Protein AF-0000000084545895 (afdb_homodimer)

Foldseek 3Di:
DQWFWDDDQQWIFIAGPVRDTFWIKHFDPDDDPPPVCVSVVSVVLLVVQPWGFKTKIKGWQDFQPQPDPPDDDDPVVNVVSVVVSVVSVVLVVVLCVVVVFPDKDKDADPVDNRTIMMMTMQGFPDTFGSDGVGVCVRCVVSVVSCVVSVND/DQWFWDDDQQWIFIAGPVRDTFWIKHFDPDDDPPPVCVSVVSVVLLVVQPWGFKTKIKGWQDFQPQPDPPDDDDPVVNVVSVVVSVVSVVLVVVLCVVVVFPDKDKDADPVDNRTIMMMTMQGFPDGFGSDGVGVCVRCVVSVVSCVVSVND

Sequence (304 aa):
MLWNLELDEEYFRIYDSKKLIAGYFDPDYGDIFPKENSEQIISTMLKNHDKICRGMMMVPFVKFGLFDRDLDTSLSNVQENVDRVNQHLQKWNATLSELNCKFHSVRISHTDQDMLTITFPILFSQPTPLKKEELIKELFPTLDLLQKKGLLMLWNLELDEEYFRIYDSKKLIAGYFDPDYGDIFPKENSEQIISTMLKNHDKICRGMMMVPFVKFGLFDRDLDTSLSNVQENVDRVNQHLQKWNATLSELNCKFHSVRISHTDQDMLTITFPILFSQPTPLKKEELIKELFPTLDLLQKKGLL

Solvent-accessible surface area (backbone atoms only — not comparable to full-atom values): 16625 Å² total; per-residue (Å²): 113,72,62,45,64,42,80,54,93,82,30,30,38,30,23,37,70,84,67,42,80,58,34,35,38,36,65,45,84,66,90,60,81,61,64,91,47,35,69,60,52,50,52,48,37,51,74,68,32,41,66,32,49,37,28,36,38,36,30,64,59,49,66,56,80,66,56,44,90,80,43,73,44,38,71,68,56,51,50,51,36,51,50,52,44,51,53,51,49,52,52,48,53,52,48,35,56,72,67,66,55,86,57,61,38,28,30,55,33,90,86,36,80,37,25,32,24,33,36,32,72,44,76,42,96,51,76,35,40,54,38,57,79,55,44,48,63,64,45,39,66,58,51,51,50,36,40,75,71,65,59,97,112,72,62,45,65,44,81,55,93,82,30,29,39,31,23,36,69,84,67,43,79,58,35,36,37,40,63,45,83,67,91,61,80,59,64,91,47,36,67,60,51,50,52,48,37,49,74,68,33,42,67,32,48,37,29,36,37,35,30,64,59,50,65,54,82,66,57,46,89,82,42,72,44,37,71,68,56,52,49,50,37,51,50,52,44,52,54,51,48,50,51,47,55,54,49,35,57,74,66,66,54,88,58,63,38,29,30,54,33,90,86,37,80,37,25,33,26,34,35,33,70,45,78,43,95,50,76,36,40,53,37,58,79,54,44,47,64,63,47,39,65,58,53,50,51,36,42,76,71,64,59,97

Secondary structure (DSSP, 8-state):
---EEEEETTEEEEE-TTS-EEEEEEE-----SSGGGHHHHHHHHHHHT-EEEEEEEEEEEEE-S---TT--B-HHHHHHHHHHHHHHHHHHHHHHHHTT----EEEE-SS-TTEEEEEEEEEEEEEEES-HHHHHHHHHHHHHHHHHTT--/---EEEEETTEEEEE-TTS-EEEEEEE-----SSGGGHHHHHHHHHHHT-EEEEEEEEEEEEE-S---TT--B-HHHHHHHHHHHHHHHHHHHHHHHHTT----EEEE-SS-TTEEEEEEEEEEEEEEES-HHHHHHHHHHHHHHHHHTT--

Nearest PDB structures (foldseek):
  5jk6-assembly1_B  TM=5.636E-01  e=4.918E-01  Dictyostelium discoideum
  6vu7-assembly1_D  TM=4.734E-01  e=3.578E-01  Escherichia coli 55989
  3ohe-assembly1_B  TM=4.229E-01  e=7.204E-01  Marinobacter nauticus VT8
  3kg1-assembly3_A-2  TM=4.436E-01  e=6.265E+00  Streptomyces nogalater
  5fr7-assembly1_B  TM=3.406E-01  e=7.583E+00  Erwinia amylovora CFBP1430

Structure (mmCIF, N/CA/C/O backbone):
data_AF-0000000084545895-model_v1
#
loop_
_entity.id
_entity.type
_entity.pdbx_description
1 polymer 'Uncharacterized protein'
#
loop_
_atom_site.group_PDB
_atom_site.id
_atom_site.type_symbol
_atom_site.label_atom_id
_atom_site.label_alt_id
_atom_site.label_comp_id
_atom_site.label_asym_id
_atom_site.label_entity_id
_atom_site.label_seq_id
_atom_site.pdbx_PDB_ins_code
_atom_site.Cartn_x
_atom_site.Cartn_y
_atom_site.Cartn_z
_atom_site.occupancy
_atom_site.B_iso_or_equiv
_atom_site.auth_seq_id
_atom_site.auth_comp_id
_atom_site.auth_asym_id
_atom_site.auth_atom_id
_atom_site.pdbx_PDB_model_num
ATOM 1 N N . MET A 1 1 ? 17.312 27.609 12.367 1 66.62 1 MET A N 1
ATOM 2 C CA . MET A 1 1 ? 16.016 27.203 12.914 1 66.62 1 MET A CA 1
ATOM 3 C C . MET A 1 1 ? 15.648 25.812 12.445 1 66.62 1 MET A C 1
ATOM 5 O O . MET A 1 1 ? 16.062 25.375 11.367 1 66.62 1 MET A O 1
ATOM 9 N N . LEU A 1 2 ? 15.008 24.984 13.438 1 85.56 2 LEU A N 1
ATOM 10 C CA . LEU A 1 2 ? 14.75 23.578 13.133 1 85.56 2 LEU A CA 1
ATOM 11 C C . LEU A 1 2 ? 13.727 23.438 12.016 1 85.56 2 LEU A C 1
ATOM 13 O O . LEU A 1 2 ? 13.836 22.547 11.18 1 85.56 2 LEU A O 1
ATOM 17 N N . TRP A 1 3 ? 12.883 24.547 11.875 1 94.94 3 TRP A N 1
ATOM 18 C CA . TRP A 1 3 ? 11.836 24.516 10.859 1 94.94 3 TRP A CA 1
ATOM 19 C C . TRP A 1 3 ? 11.742 25.859 10.141 1 94.94 3 TRP A C 1
ATOM 21 O O . TRP A 1 3 ? 11.969 26.906 10.742 1 94.94 3 TRP A O 1
ATOM 31 N N . ASN A 1 4 ? 11.43 25.859 8.883 1 95.88 4 ASN A N 1
ATOM 32 C CA . ASN A 1 4 ? 11.219 27.047 8.062 1 95.88 4 ASN A CA 1
ATOM 33 C C . ASN A 1 4 ? 9.961 26.922 7.211 1 95.88 4 ASN A C 1
ATOM 35 O O . ASN A 1 4 ? 9.633 25.844 6.723 1 95.88 4 ASN A O 1
ATOM 39 N N . LEU A 1 5 ? 9.32 28.094 7.066 1 97.75 5 LEU A N 1
ATOM 40 C CA . LEU A 1 5 ? 8.125 28.125 6.238 1 97.75 5 LEU A CA 1
ATOM 41 C C . LEU A 1 5 ? 8.367 28.922 4.957 1 97.75 5 LEU A C 1
ATOM 43 O O . LEU A 1 5 ? 9.062 29.938 4.977 1 97.75 5 LEU A O 1
ATOM 47 N N . GLU A 1 6 ? 7.816 28.438 3.873 1 97.31 6 GLU A N 1
ATOM 48 C CA . GLU A 1 6 ? 7.809 29.172 2.613 1 97.31 6 GLU A CA 1
ATOM 49 C C . GLU A 1 6 ? 6.41 29.203 2 1 97.31 6 GLU A C 1
ATOM 51 O O . GLU A 1 6 ? 5.773 28.156 1.852 1 97.31 6 GLU A O 1
ATOM 56 N N . LEU A 1 7 ? 5.992 30.391 1.693 1 96.62 7 LEU A N 1
ATOM 57 C CA . LEU A 1 7 ? 4.672 30.562 1.095 1 96.62 7 LEU A CA 1
ATOM 58 C C . LEU A 1 7 ? 4.648 30.016 -0.329 1 96.62 7 LEU A C 1
ATOM 60 O O . LEU A 1 7 ? 5.559 30.281 -1.118 1 96.62 7 LEU A O 1
ATOM 64 N N . ASP A 1 8 ? 3.799 29.172 -0.625 1 95 8 ASP A N 1
ATOM 65 C CA . ASP A 1 8 ? 3.508 28.672 -1.963 1 95 8 ASP A CA 1
ATOM 66 C C . ASP A 1 8 ? 2.055 28.938 -2.348 1 95 8 ASP A C 1
ATOM 68 O O . ASP A 1 8 ? 1.171 28.125 -2.045 1 95 8 ASP A O 1
ATOM 72 N N . GLU A 1 9 ? 1.785 30 -2.986 1 91.25 9 GLU A N 1
ATOM 73 C CA . GLU A 1 9 ? 0.454 30.469 -3.361 1 91.25 9 GLU A CA 1
ATOM 74 C C . GLU A 1 9 ? -0.396 30.766 -2.127 1 91.25 9 GLU A C 1
ATOM 76 O O . GLU A 1 9 ? -0.197 31.781 -1.452 1 91.25 9 GLU A O 1
ATOM 81 N N . GLU A 1 10 ? -1.21 29.781 -1.697 1 93.81 10 GLU A N 1
ATOM 82 C CA . GLU A 1 10 ? -2.145 30.078 -0.614 1 93.81 10 GLU A CA 1
ATOM 83 C C . GLU A 1 10 ? -1.835 29.234 0.625 1 93.81 10 GLU A C 1
ATOM 85 O O . GLU A 1 10 ? -2.506 29.375 1.65 1 93.81 10 GLU A O 1
ATOM 90 N N . TYR A 1 11 ? -0.797 28.406 0.457 1 97.12 11 TYR A N 1
ATOM 91 C CA . TYR A 1 11 ? -0.398 27.594 1.603 1 97.12 11 TYR A CA 1
ATOM 92 C C . TYR A 1 11 ? 1.103 27.703 1.846 1 97.12 11 TYR A C 1
ATOM 94 O O . TYR A 1 11 ? 1.817 28.359 1.09 1 97.12 11 TYR A O 1
ATOM 102 N N . PHE A 1 12 ? 1.553 27.125 2.984 1 98.06 12 PHE A N 1
ATOM 103 C CA . PHE A 1 12 ? 2.967 27.188 3.334 1 98.06 12 PHE A CA 1
ATOM 104 C C . PHE A 1 12 ? 3.604 25.797 3.262 1 98.06 12 PHE A C 1
ATOM 106 O O . PHE A 1 12 ? 3.012 24.812 3.701 1 98.06 12 PHE A O 1
ATOM 113 N N . ARG A 1 13 ? 4.715 25.75 2.684 1 97.88 13 ARG A N 1
ATOM 114 C CA . ARG A 1 13 ? 5.578 24.578 2.795 1 97.88 13 ARG A CA 1
ATOM 115 C C . ARG A 1 13 ? 6.414 24.625 4.07 1 97.88 13 ARG A C 1
ATOM 117 O O . ARG A 1 13 ? 6.914 25.688 4.445 1 97.88 13 ARG A O 1
ATOM 124 N N . ILE A 1 14 ? 6.574 23.531 4.699 1 98.19 14 ILE A N 1
ATOM 125 C CA . ILE A 1 14 ? 7.383 23.422 5.906 1 98.19 14 ILE A CA 1
ATOM 126 C C . ILE A 1 14 ? 8.688 22.703 5.586 1 98.19 14 ILE A C 1
ATOM 128 O O . ILE A 1 14 ? 8.672 21.562 5.113 1 98.19 14 ILE A O 1
ATOM 132 N N . TYR A 1 15 ? 9.742 23.344 5.871 1 97.12 15 TYR A N 1
ATOM 133 C CA . TYR A 1 15 ? 11.055 22.766 5.621 1 97.12 15 TYR A CA 1
ATOM 134 C C . TYR A 1 15 ? 11.766 22.453 6.93 1 97.12 15 TYR A C 1
ATOM 136 O O . TYR A 1 15 ? 11.664 23.203 7.902 1 97.12 15 TYR A O 1
ATOM 144 N N . ASP A 1 16 ? 12.492 21.375 6.824 1 95.25 16 ASP A N 1
ATOM 145 C CA . ASP A 1 16 ? 13.312 21.047 7.984 1 95.25 16 ASP A CA 1
ATOM 146 C C . ASP A 1 16 ? 14.68 21.703 7.895 1 95.25 16 ASP A C 1
ATOM 148 O O . ASP A 1 16 ? 14.898 22.578 7.055 1 95.25 16 ASP A O 1
ATOM 152 N N . SER A 1 17 ? 15.5 21.328 8.82 1 91.12 17 SER A N 1
ATOM 153 C CA . SER A 1 17 ? 16.812 21.953 8.906 1 91.12 17 SER A CA 1
ATOM 154 C C . SER A 1 17 ? 17.672 21.609 7.691 1 91.12 17 SER A C 1
ATOM 156 O O . SER A 1 17 ? 18.625 22.328 7.379 1 91.12 17 SER A O 1
ATOM 158 N N . LYS A 1 18 ? 17.406 20.562 7.004 1 93.19 18 LYS A N 1
ATOM 159 C CA . LYS A 1 18 ? 18.141 20.141 5.824 1 93.19 18 LYS A CA 1
ATOM 160 C C . LYS A 1 18 ? 17.516 20.688 4.547 1 93.19 18 LYS A C 1
ATOM 162 O O . LYS A 1 18 ? 17.875 20.281 3.443 1 93.19 18 LYS A O 1
ATOM 167 N N . LYS A 1 19 ? 16.453 21.438 4.809 1 92.06 19 LYS A N 1
ATOM 168 C CA . LYS A 1 19 ? 15.773 22.109 3.703 1 92.06 19 LYS A CA 1
ATOM 169 C C . LYS A 1 19 ? 14.961 21.109 2.883 1 92.06 19 LYS A C 1
ATOM 171 O O . LYS A 1 19 ? 14.82 21.266 1.667 1 92.06 19 LYS A O 1
ATOM 176 N N . LEU A 1 20 ? 14.633 20.109 3.457 1 93.94 20 LEU A N 1
ATOM 177 C CA . LEU A 1 20 ? 13.695 19.172 2.854 1 93.94 20 LEU A CA 1
ATOM 178 C C . LEU A 1 20 ? 12.273 19.453 3.314 1 93.94 20 LEU A C 1
ATOM 180 O O . LEU A 1 20 ? 12.055 19.844 4.461 1 93.94 20 LEU A O 1
ATOM 184 N N . ILE A 1 21 ? 11.398 19.188 2.445 1 95.06 21 ILE A N 1
ATOM 185 C CA . ILE A 1 21 ? 10 19.438 2.783 1 95.06 21 ILE A CA 1
ATOM 186 C C . ILE A 1 21 ? 9.531 18.422 3.816 1 95.06 21 ILE A C 1
ATOM 188 O O . ILE A 1 21 ? 9.555 17.219 3.562 1 95.06 21 ILE A O 1
ATOM 192 N N . ALA A 1 22 ? 9.039 18.906 4.93 1 96.06 22 ALA A N 1
ATOM 193 C CA . ALA A 1 22 ? 8.555 18.078 6.023 1 96.06 22 ALA A CA 1
ATOM 194 C C . ALA A 1 22 ? 7.027 18 6.012 1 96.06 22 ALA A C 1
ATOM 196 O O . ALA A 1 22 ? 6.441 17.109 6.637 1 96.06 22 ALA A O 1
ATOM 197 N N . GLY A 1 23 ? 6.387 18.922 5.348 1 96.94 23 GLY A N 1
ATOM 198 C CA . GLY A 1 23 ? 4.934 18.984 5.309 1 96.94 23 GLY A CA 1
ATOM 199 C C . GLY A 1 23 ? 4.398 20.281 4.754 1 96.94 23 GLY A C 1
ATOM 200 O O . GLY A 1 23 ? 5.117 21.016 4.066 1 96.94 23 GLY A O 1
ATOM 201 N N . TYR A 1 24 ? 3.129 20.516 4.984 1 97.94 24 TYR A N 1
ATOM 202 C CA . TYR A 1 24 ? 2.426 21.688 4.504 1 97.94 24 TYR A CA 1
ATOM 203 C C . TYR A 1 24 ? 1.479 22.234 5.566 1 97.94 24 TYR A C 1
ATOM 205 O O . TYR A 1 24 ? 0.955 21.484 6.387 1 97.94 24 TYR A O 1
ATOM 213 N N . PHE A 1 25 ? 1.325 23.469 5.527 1 98.56 25 PHE A N 1
ATOM 214 C CA . PHE A 1 25 ? 0.353 24.141 6.379 1 98.56 25 PHE A CA 1
ATOM 215 C C . PHE A 1 25 ? -0.619 24.969 5.547 1 98.56 25 PHE A C 1
ATOM 217 O O . PHE A 1 25 ? -0.202 25.844 4.781 1 98.56 25 PHE A O 1
ATOM 224 N N . ASP A 1 26 ? -1.802 24.672 5.691 1 98.25 26 ASP A N 1
ATOM 225 C CA . ASP A 1 26 ? -2.887 25.375 5.02 1 98.25 26 ASP A CA 1
ATOM 226 C C . ASP A 1 26 ? -3.66 26.25 5.996 1 98.25 26 ASP A C 1
ATOM 228 O O . ASP A 1 26 ? -4.473 25.766 6.781 1 98.25 26 ASP A O 1
ATOM 232 N N . PRO A 1 27 ? -3.443 27.547 5.902 1 98.25 27 PRO A N 1
ATOM 233 C CA . PRO A 1 27 ? -4.141 28.453 6.816 1 98.25 27 PRO A CA 1
ATOM 234 C C . PRO A 1 27 ? -5.656 28.422 6.629 1 98.25 27 PRO A C 1
ATOM 236 O O . PRO A 1 27 ? -6.141 28.266 5.504 1 98.25 27 PRO A O 1
ATOM 239 N N . ASP A 1 28 ? -6.316 28.562 7.711 1 97.56 28 ASP A N 1
ATOM 240 C CA . ASP A 1 28 ? -7.754 28.781 7.648 1 97.56 28 ASP A CA 1
ATOM 241 C C . ASP A 1 28 ? -8.07 30.266 7.469 1 97.56 28 ASP A C 1
ATOM 243 O O . ASP A 1 28 ? -8.039 31.047 8.438 1 97.56 28 ASP A O 1
ATOM 247 N N . TYR A 1 29 ? -8.445 30.625 6.266 1 96.12 29 TYR A N 1
ATOM 248 C CA . TYR A 1 29 ? -8.68 32.031 5.926 1 96.12 29 TYR A CA 1
ATOM 249 C C . TYR A 1 29 ? -10.094 32.438 6.285 1 96.12 29 TYR A C 1
ATOM 251 O O . TYR A 1 29 ? -10.469 33.594 6.109 1 96.12 29 TYR A O 1
ATOM 259 N N . GLY A 1 30 ? -10.844 31.562 6.824 1 92.62 30 GLY A N 1
ATOM 260 C CA . GLY A 1 30 ? -12.227 31.875 7.172 1 92.62 30 GLY A CA 1
ATOM 261 C C . GLY A 1 30 ? -13.164 31.828 5.984 1 92.62 30 GLY A C 1
ATOM 262 O O . GLY A 1 30 ? -12.844 31.219 4.957 1 92.62 30 GLY A O 1
ATOM 263 N N . ASP A 1 31 ? -14.344 32.312 6.242 1 89.12 31 ASP A N 1
ATOM 264 C CA . ASP A 1 31 ? -15.344 32.375 5.172 1 89.12 31 ASP A CA 1
ATOM 265 C C . ASP A 1 31 ? -15.047 33.5 4.203 1 89.12 31 ASP A C 1
ATOM 267 O O . ASP A 1 31 ? -15.117 34.688 4.574 1 89.12 31 ASP A O 1
ATOM 271 N N . ILE A 1 32 ? -14.625 33.062 3.031 1 86.88 32 ILE A N 1
ATOM 272 C CA . ILE A 1 32 ? -14.281 34.031 2.008 1 86.88 32 ILE A CA 1
ATOM 273 C C . ILE A 1 32 ? -15.477 34.25 1.08 1 86.88 32 ILE A C 1
ATOM 275 O O . ILE A 1 32 ? -15.969 33.312 0.464 1 86.88 32 ILE A O 1
ATOM 279 N N . PHE A 1 33 ? -15.977 35.5 1.076 1 85 33 PHE A N 1
ATOM 280 C CA . PHE A 1 33 ? -17.062 35.875 0.195 1 85 33 PHE A CA 1
ATOM 281 C C . PHE A 1 33 ? -16.703 37.156 -0.584 1 85 33 PHE A C 1
ATOM 283 O O . PHE A 1 33 ? -16.141 38.094 -0.025 1 85 33 PHE A O 1
ATOM 290 N N . PRO A 1 34 ? -17.094 37.094 -1.912 1 85.75 34 PRO A N 1
ATOM 291 C CA . PRO A 1 34 ? -17.625 36.031 -2.771 1 85.75 34 PRO A CA 1
ATOM 292 C C . PRO A 1 34 ? -16.562 35 -3.145 1 85.75 34 PRO A C 1
ATOM 294 O O . PRO A 1 34 ? -15.375 35.344 -3.209 1 85.75 34 PRO A O 1
ATOM 297 N N . LYS A 1 35 ? -16.984 33.875 -3.398 1 84.56 35 LYS A N 1
ATOM 298 C CA . LYS A 1 35 ? -16.062 32.75 -3.627 1 84.56 35 LYS A CA 1
ATOM 299 C C . LYS A 1 35 ? -15.258 32.938 -4.902 1 84.56 35 LYS A C 1
ATOM 301 O O . LYS A 1 35 ? -14.109 32.5 -4.992 1 84.56 35 LYS A O 1
ATOM 306 N N . GLU A 1 36 ? -15.891 33.594 -5.82 1 88.69 36 GLU A N 1
ATOM 307 C CA . GLU A 1 36 ? -15.242 33.812 -7.109 1 88.69 36 GLU A CA 1
ATOM 308 C C . GLU A 1 36 ? -13.977 34.656 -6.945 1 88.69 36 GLU A C 1
ATOM 310 O O . GLU A 1 36 ? -13.07 34.562 -7.773 1 88.69 36 GLU A O 1
ATOM 315 N N . ASN A 1 37 ? -13.906 35.438 -5.855 1 89.62 37 ASN A N 1
ATOM 316 C CA . ASN A 1 37 ? -12.758 36.312 -5.625 1 89.62 37 ASN A CA 1
ATOM 317 C C . ASN A 1 37 ? -11.844 35.75 -4.531 1 89.62 37 ASN A C 1
ATOM 319 O O . ASN A 1 37 ? -11.102 36.5 -3.904 1 89.62 37 ASN A O 1
ATOM 323 N N . SER A 1 38 ? -11.953 34.531 -4.332 1 91.25 38 SER A N 1
ATOM 324 C CA . SER A 1 38 ? -11.25 33.906 -3.205 1 91.25 38 SER A CA 1
ATOM 325 C C . SER A 1 38 ? -9.742 34.125 -3.326 1 91.25 38 SER A C 1
ATOM 327 O O . SER A 1 38 ? -9.078 34.5 -2.352 1 91.25 38 SER A O 1
ATOM 329 N N . GLU A 1 39 ? -9.211 33.875 -4.469 1 92.31 39 GLU A N 1
ATOM 330 C CA . GLU A 1 39 ? -7.773 34 -4.672 1 92.31 39 GLU A CA 1
ATOM 331 C C . GLU A 1 39 ? -7.293 35.406 -4.367 1 92.31 39 GLU A C 1
ATOM 333 O O . GLU A 1 39 ? -6.262 35.594 -3.717 1 92.31 39 GLU A O 1
ATOM 338 N N . GLN A 1 40 ? -8.008 36.344 -4.84 1 93 40 GLN A N 1
ATOM 339 C CA . GLN A 1 40 ? -7.645 37.719 -4.613 1 93 40 GLN A CA 1
ATOM 340 C C . GLN A 1 40 ? -7.758 38.094 -3.139 1 93 40 GLN A C 1
ATOM 342 O O . GLN A 1 40 ? -6.918 38.812 -2.607 1 93 40 GLN A O 1
ATOM 347 N N . ILE A 1 41 ? -8.766 37.656 -2.518 1 94.62 41 ILE A N 1
ATOM 348 C CA . ILE A 1 41 ? -8.992 37.969 -1.108 1 94.62 41 ILE A CA 1
ATOM 349 C C . ILE A 1 41 ? -7.883 37.344 -0.262 1 94.62 41 ILE A C 1
ATOM 351 O O . ILE A 1 41 ? -7.316 38 0.608 1 94.62 41 ILE A O 1
ATOM 355 N N . ILE A 1 42 ? -7.562 36.125 -0.556 1 95.81 42 ILE A N 1
ATOM 356 C CA . ILE A 1 42 ? -6.5 35.438 0.174 1 95.81 42 ILE A CA 1
ATOM 357 C C . ILE A 1 42 ? -5.172 36.188 -0.048 1 95.81 42 ILE A C 1
ATOM 359 O O . ILE A 1 42 ? -4.41 36.406 0.897 1 95.81 42 ILE A O 1
ATOM 363 N N . SER A 1 43 ? -4.934 36.5 -1.27 1 94.88 43 SER A N 1
ATOM 364 C CA . SER A 1 43 ? -3.717 37.25 -1.586 1 94.88 43 SER A CA 1
ATOM 365 C C . SER A 1 43 ? -3.627 38.531 -0.771 1 94.88 43 SER A C 1
ATOM 367 O O . SER A 1 43 ? -2.551 38.875 -0.29 1 94.88 43 SER A O 1
ATOM 369 N N . THR A 1 44 ? -4.688 39.188 -0.629 1 95.19 44 THR A N 1
ATOM 370 C CA . THR A 1 44 ? -4.734 40.406 0.143 1 95.19 44 THR A CA 1
ATOM 371 C C . THR A 1 44 ? -4.48 40.156 1.622 1 95.19 44 THR A C 1
ATOM 373 O O . THR A 1 44 ? -3.752 40.875 2.283 1 95.19 44 THR A O 1
ATOM 376 N N . MET A 1 45 ? -5.113 39.094 2.113 1 96.38 45 MET A N 1
ATOM 377 C CA . MET A 1 45 ? -4.91 38.719 3.51 1 96.38 45 MET A CA 1
ATOM 378 C C . MET A 1 45 ? -3.441 38.438 3.787 1 96.38 45 MET A C 1
ATOM 380 O O . MET A 1 45 ? -2.908 38.812 4.824 1 96.38 45 MET A O 1
ATOM 384 N N . LEU A 1 46 ? -2.797 37.688 2.896 1 96.75 46 LEU A N 1
ATOM 385 C CA . LEU A 1 46 ? -1.386 37.344 3.023 1 96.75 46 LEU A CA 1
ATOM 386 C C . LEU A 1 46 ? -0.51 38.594 2.988 1 96.75 46 LEU A C 1
ATOM 388 O O . LEU A 1 46 ? 0.397 38.75 3.811 1 96.75 46 LEU A O 1
ATOM 392 N N . LYS A 1 47 ? -0.833 39.469 2.066 1 95.81 47 LYS A N 1
ATOM 393 C CA . LYS A 1 47 ? -0.08 40.719 1.928 1 95.81 47 LYS A CA 1
ATOM 394 C C . LYS A 1 47 ? -0.199 41.562 3.184 1 95.81 47 LYS A C 1
ATOM 396 O O . LYS A 1 47 ? 0.781 42.188 3.625 1 95.81 47 LYS A O 1
ATOM 401 N N . ASN A 1 48 ? -1.364 41.594 3.752 1 96.94 48 ASN A N 1
ATOM 402 C CA . ASN A 1 48 ? -1.644 42.406 4.922 1 96.94 48 ASN A CA 1
ATOM 403 C C . ASN A 1 48 ? -1.222 41.719 6.215 1 96.94 48 ASN A C 1
ATOM 405 O O . ASN A 1 48 ? -1.258 42.312 7.289 1 96.94 48 ASN A O 1
ATOM 409 N N . HIS A 1 49 ? -0.834 40.469 6.094 1 97.5 49 HIS A N 1
ATOM 410 C CA . HIS A 1 49 ? -0.502 39.625 7.246 1 97.5 49 HIS A CA 1
ATOM 411 C C . HIS A 1 49 ? -1.671 39.562 8.227 1 97.5 49 HIS A C 1
ATOM 413 O O . HIS A 1 49 ? -1.496 39.75 9.43 1 97.5 49 HIS A O 1
ATOM 419 N N . ASP A 1 50 ? -2.855 39.312 7.66 1 97.12 50 ASP A N 1
ATOM 420 C CA . ASP A 1 50 ? -4.031 39.156 8.516 1 97.12 50 ASP A CA 1
ATOM 421 C C . ASP A 1 50 ? -3.84 38.031 9.523 1 97.12 50 ASP A C 1
ATOM 423 O O . ASP A 1 50 ? -3.029 37.125 9.305 1 97.12 50 ASP A O 1
ATOM 427 N N . LYS A 1 51 ? -4.605 38.156 10.578 1 98 51 LYS A N 1
ATOM 428 C CA . LYS A 1 51 ? -4.465 37.156 11.617 1 98 51 LYS A CA 1
ATOM 429 C C . LYS A 1 51 ? -5.406 35.969 11.367 1 98 51 LYS A C 1
ATOM 431 O O . LYS A 1 51 ? -6.535 36.156 10.906 1 98 51 LYS A O 1
ATOM 436 N N . ILE A 1 52 ? -4.906 34.844 11.672 1 97.94 52 ILE A N 1
ATOM 437 C CA . ILE A 1 52 ? -5.719 33.625 11.641 1 97.94 52 ILE A CA 1
ATOM 438 C C . ILE A 1 52 ? -5.598 32.875 12.969 1 97.94 52 ILE A C 1
ATOM 440 O O . ILE A 1 52 ? -4.684 33.156 13.75 1 97.94 52 ILE A O 1
ATOM 444 N N . CYS A 1 53 ? -6.543 31.875 13.172 1 97.75 53 CYS A N 1
ATOM 445 C CA . CYS A 1 53 ? -6.578 31.203 14.477 1 97.75 53 CYS A CA 1
ATOM 446 C C . CYS A 1 53 ? -6.23 29.734 14.344 1 97.75 53 CYS A C 1
ATOM 448 O O . CYS A 1 53 ? -6.031 29.047 15.344 1 97.75 53 CYS A O 1
ATOM 450 N N . ARG A 1 54 ? -6.172 29.297 13.141 1 97.75 54 ARG A N 1
ATOM 451 C CA . ARG A 1 54 ? -5.961 27.875 12.953 1 97.75 54 ARG A CA 1
ATOM 452 C C . ARG A 1 54 ? -5.59 27.547 11.508 1 97.75 54 ARG A C 1
ATOM 454 O O . ARG A 1 54 ? -5.508 28.453 10.672 1 97.75 54 ARG A O 1
ATOM 461 N N . GLY A 1 55 ? -5.344 26.328 11.258 1 98.25 55 GLY A N 1
ATOM 462 C CA . GLY A 1 55 ? -5.109 25.781 9.938 1 98.25 55 GLY A CA 1
ATOM 463 C C . GLY A 1 55 ? -4.996 24.266 9.93 1 98.25 55 GLY A C 1
ATOM 464 O O . GLY A 1 55 ? -5.262 23.609 10.938 1 98.25 55 GLY A O 1
ATOM 465 N N . MET A 1 56 ? -4.723 23.781 8.766 1 98.19 56 MET A N 1
ATOM 466 C CA . MET A 1 56 ? -4.516 22.359 8.594 1 98.19 56 MET A CA 1
ATOM 467 C C . MET A 1 56 ? -3.047 22.047 8.328 1 98.19 56 MET A C 1
ATOM 469 O O . MET A 1 56 ? -2.404 22.719 7.52 1 98.19 56 MET A O 1
ATOM 473 N N . MET A 1 57 ? -2.566 21.094 9.039 1 98.19 57 MET A N 1
ATOM 474 C CA . MET A 1 57 ? -1.219 20.594 8.797 1 98.19 57 MET A CA 1
ATOM 475 C C . MET A 1 57 ? -1.264 19.234 8.078 1 98.19 57 MET A C 1
ATOM 477 O O . MET A 1 57 ? -2.02 18.344 8.469 1 98.19 57 MET A O 1
ATOM 481 N N . MET A 1 58 ? -0.539 19.125 7.035 1 97.94 58 MET A N 1
ATOM 482 C CA . MET A 1 58 ? -0.379 17.875 6.293 1 97.94 58 MET A CA 1
ATOM 483 C C . MET A 1 58 ? 1.066 17.391 6.344 1 97.94 58 MET A C 1
ATOM 485 O O . MET A 1 58 ? 1.986 18.141 5.996 1 97.94 58 MET A O 1
ATOM 489 N N . VAL A 1 59 ? 1.241 16.219 6.797 1 97.88 59 VAL A N 1
ATOM 490 C CA . VAL A 1 59 ? 2.586 15.664 6.91 1 97.88 59 VAL A CA 1
ATOM 491 C C . VAL A 1 59 ? 2.586 14.203 6.457 1 97.88 59 VAL A C 1
ATOM 493 O O . VAL A 1 59 ? 1.523 13.602 6.277 1 97.88 59 VAL A O 1
ATOM 496 N N . PRO A 1 60 ? 3.773 13.672 6.18 1 96.88 60 PRO A N 1
ATOM 497 C CA . PRO A 1 60 ? 3.834 12.242 5.855 1 96.88 60 PRO A CA 1
ATOM 498 C C . PRO A 1 60 ? 3.254 11.359 6.957 1 96.88 60 PRO A C 1
ATOM 500 O O . PRO A 1 60 ? 3.496 11.609 8.141 1 96.88 60 PRO A O 1
ATOM 503 N N . PHE A 1 61 ? 2.477 10.484 6.555 1 97.31 61 PHE A N 1
ATOM 504 C CA . PHE A 1 61 ? 1.865 9.562 7.504 1 97.31 61 PHE A CA 1
ATOM 505 C C . PHE A 1 61 ? 2.66 8.266 7.59 1 97.31 61 PHE A C 1
ATOM 507 O O . PHE A 1 61 ? 3.246 7.957 8.633 1 97.31 61 PHE A O 1
ATOM 514 N N . VAL A 1 62 ? 2.754 7.543 6.457 1 96.19 62 VAL A N 1
ATOM 515 C CA . VAL A 1 62 ? 3.518 6.301 6.465 1 96.19 62 VAL A CA 1
ATOM 516 C C . VAL A 1 62 ? 3.828 5.871 5.031 1 96.19 62 VAL A C 1
ATOM 518 O O . VAL A 1 62 ? 2.982 6.004 4.145 1 96.19 62 VAL A O 1
ATOM 521 N N . LYS A 1 63 ? 5.078 5.43 4.832 1 94.44 63 LYS A N 1
ATOM 522 C CA . LYS A 1 63 ? 5.492 4.793 3.588 1 94.44 63 LYS A CA 1
ATOM 523 C C . LYS A 1 63 ? 5.496 3.271 3.725 1 94.44 63 LYS A C 1
ATOM 525 O O . LYS A 1 63 ? 6.086 2.729 4.66 1 94.44 63 LYS A O 1
ATOM 530 N N . PHE A 1 64 ? 4.863 2.639 2.875 1 93.69 64 PHE A N 1
ATOM 531 C CA . PHE A 1 64 ? 4.734 1.191 2.986 1 93.69 64 PHE A CA 1
ATOM 532 C C . PHE A 1 64 ? 5.969 0.495 2.422 1 93.69 64 PHE A C 1
ATOM 534 O O . PHE A 1 64 ? 6.41 -0.524 2.955 1 93.69 64 PHE A O 1
ATOM 541 N N . GLY A 1 65 ? 6.465 0.948 1.337 1 90.88 65 GLY A N 1
ATOM 542 C CA . GLY A 1 65 ? 7.609 0.323 0.697 1 90.88 65 GLY A CA 1
ATOM 543 C C . GLY A 1 65 ? 7.242 -0.897 -0.126 1 90.88 65 GLY A C 1
ATOM 544 O O . GLY A 1 65 ? 8.047 -1.821 -0.271 1 90.88 65 GLY A O 1
ATOM 545 N N . LEU A 1 66 ? 6.027 -0.934 -0.597 1 91.81 66 LEU A N 1
ATOM 546 C CA . LEU A 1 66 ? 5.547 -2.148 -1.249 1 91.81 66 LEU A CA 1
ATOM 547 C C . LEU A 1 66 ? 4.93 -1.827 -2.605 1 91.81 66 LEU A C 1
ATOM 549 O O . LEU A 1 66 ? 4.562 -2.734 -3.355 1 91.81 66 LEU A O 1
ATOM 553 N N . PHE A 1 67 ? 4.855 -0.582 -2.93 1 87.06 67 PHE A N 1
ATOM 554 C CA . PHE A 1 67 ? 4.105 -0.245 -4.133 1 87.06 67 PHE A CA 1
ATOM 555 C C . PHE A 1 67 ? 4.977 0.534 -5.113 1 87.06 67 PHE A C 1
ATOM 557 O O . PHE A 1 67 ? 4.516 1.494 -5.734 1 87.06 67 PHE A O 1
ATOM 564 N N . ASP A 1 68 ? 6.082 0.067 -5.109 1 81.81 68 ASP A N 1
ATOM 565 C CA . ASP A 1 68 ? 6.973 0.486 -6.188 1 81.81 68 ASP A CA 1
ATOM 566 C C . ASP A 1 68 ? 6.77 -0.375 -7.434 1 81.81 68 ASP A C 1
ATOM 568 O O . ASP A 1 68 ? 6.621 -1.595 -7.332 1 81.81 68 ASP A O 1
ATOM 572 N N . ARG A 1 69 ? 6.801 0.2 -8.523 1 77.56 69 ARG A N 1
ATOM 573 C CA . ARG A 1 69 ? 6.504 -0.489 -9.773 1 77.56 69 ARG A CA 1
ATOM 574 C C . ARG A 1 69 ? 7.496 -1.623 -10.023 1 77.56 69 ARG A C 1
ATOM 576 O O . ARG A 1 69 ? 7.148 -2.629 -10.648 1 77.56 69 ARG A O 1
ATOM 583 N N . ASP A 1 70 ? 8.625 -1.528 -9.641 1 82.44 70 ASP A N 1
ATOM 584 C CA . ASP A 1 70 ? 9.641 -2.543 -9.898 1 82.44 70 ASP A CA 1
ATOM 585 C C . ASP A 1 70 ? 9.781 -3.49 -8.703 1 82.44 70 ASP A C 1
ATOM 587 O O . ASP A 1 70 ? 10.789 -4.188 -8.578 1 82.44 70 ASP A O 1
ATOM 591 N N . LEU A 1 71 ? 8.789 -3.48 -7.945 1 87.81 71 LEU A N 1
ATOM 592 C CA . LEU A 1 71 ? 8.859 -4.312 -6.75 1 87.81 71 LEU A CA 1
ATOM 593 C C . LEU A 1 71 ? 9.023 -5.785 -7.121 1 87.81 71 LEU A C 1
ATOM 595 O O . LEU A 1 71 ? 8.305 -6.293 -7.988 1 87.81 71 LEU A O 1
ATOM 599 N N . ASP A 1 72 ? 9.898 -6.43 -6.676 1 92.69 72 ASP A N 1
ATOM 600 C CA . ASP A 1 72 ? 10.133 -7.871 -6.656 1 92.69 72 ASP A CA 1
ATOM 601 C C . ASP A 1 72 ? 10.656 -8.32 -5.297 1 92.69 72 ASP A C 1
ATOM 603 O O . ASP A 1 72 ? 11.812 -8.07 -4.957 1 92.69 72 ASP A O 1
ATOM 607 N N . THR A 1 73 ? 9.766 -8.891 -4.52 1 95.06 73 THR A N 1
ATOM 608 C CA . THR A 1 73 ? 10.109 -9.172 -3.127 1 95.06 73 THR A CA 1
ATOM 609 C C . THR A 1 73 ? 9.539 -10.516 -2.689 1 95.06 73 THR A C 1
ATOM 611 O O . THR A 1 73 ? 9.172 -11.344 -3.527 1 95.06 73 THR A O 1
ATOM 614 N N . SER A 1 74 ? 9.586 -10.82 -1.34 1 95.69 74 SER A N 1
ATOM 615 C CA . SER A 1 74 ? 9.102 -12.078 -0.783 1 95.69 74 SER A CA 1
ATOM 616 C C . SER A 1 74 ? 8.016 -11.844 0.261 1 95.69 74 SER A C 1
ATOM 618 O O . SER A 1 74 ? 7.832 -10.719 0.73 1 95.69 74 SER A O 1
ATOM 620 N N . LEU A 1 75 ? 7.367 -12.914 0.563 1 96.38 75 LEU A N 1
ATOM 621 C CA . LEU A 1 75 ? 6.344 -12.859 1.6 1 96.38 75 LEU A CA 1
ATOM 622 C C . LEU A 1 75 ? 6.93 -12.375 2.92 1 96.38 75 LEU A C 1
ATOM 624 O O . LEU A 1 75 ? 6.32 -11.547 3.607 1 96.38 75 LEU A O 1
ATOM 628 N N . SER A 1 76 ? 8.062 -12.859 3.252 1 94.94 76 SER A N 1
ATOM 629 C CA . SER A 1 76 ? 8.695 -12.469 4.508 1 94.94 76 SER A CA 1
ATOM 630 C C . SER A 1 76 ? 8.969 -10.969 4.547 1 94.94 76 SER A C 1
ATOM 632 O O . SER A 1 76 ? 8.742 -10.312 5.562 1 94.94 76 SER A O 1
ATOM 634 N N . ASN A 1 77 ? 9.445 -10.5 3.434 1 95.31 77 ASN A N 1
ATOM 635 C CA . ASN A 1 77 ? 9.719 -9.07 3.355 1 95.31 77 ASN A CA 1
ATOM 636 C C . ASN A 1 77 ? 8.438 -8.242 3.449 1 95.31 77 ASN A C 1
ATOM 638 O O . ASN A 1 77 ? 8.414 -7.191 4.09 1 95.31 77 ASN A O 1
ATOM 642 N N . VAL A 1 78 ? 7.41 -8.688 2.775 1 96.69 78 VAL A N 1
ATOM 643 C CA . VAL A 1 78 ? 6.125 -8 2.848 1 96.69 78 VAL A CA 1
ATOM 644 C C . VAL A 1 78 ? 5.637 -7.973 4.293 1 96.69 78 VAL A C 1
ATOM 646 O O . VAL A 1 78 ? 5.199 -6.926 4.785 1 96.69 78 VAL A O 1
ATOM 649 N N . GLN A 1 79 ? 5.758 -9.055 4.965 1 96.38 79 GLN A N 1
ATOM 650 C CA . GLN A 1 79 ? 5.336 -9.133 6.359 1 96.38 79 GLN A CA 1
ATOM 651 C C . GLN A 1 79 ? 6.129 -8.164 7.23 1 96.38 79 GLN A C 1
ATOM 653 O O . GLN A 1 79 ? 5.562 -7.484 8.094 1 96.38 79 GLN A O 1
ATOM 658 N N . GLU A 1 80 ? 7.355 -8.133 7.027 1 96.31 80 GLU A N 1
ATOM 659 C CA . GLU A 1 80 ? 8.211 -7.223 7.777 1 96.31 80 GLU A CA 1
ATOM 660 C C . GLU A 1 80 ? 7.785 -5.77 7.566 1 96.31 80 GLU A C 1
ATOM 662 O O . GLU A 1 80 ? 7.742 -4.988 8.516 1 96.31 80 GLU A O 1
ATOM 667 N N . ASN A 1 81 ? 7.52 -5.461 6.355 1 95.88 81 ASN A N 1
ATOM 668 C CA . ASN A 1 81 ? 7.098 -4.098 6.047 1 95.88 81 ASN A CA 1
ATOM 669 C C . ASN A 1 81 ? 5.75 -3.771 6.68 1 95.88 81 ASN A C 1
ATOM 671 O O . ASN A 1 81 ? 5.551 -2.67 7.191 1 95.88 81 ASN A O 1
ATOM 675 N N . VAL A 1 82 ? 4.867 -4.703 6.641 1 97.06 82 VAL A N 1
ATOM 676 C CA . VAL A 1 82 ? 3.555 -4.496 7.238 1 97.06 82 VAL A CA 1
ATOM 677 C C . VAL A 1 82 ? 3.693 -4.324 8.75 1 97.06 82 VAL A C 1
ATOM 679 O O . VAL A 1 82 ? 3.021 -3.48 9.352 1 97.06 82 VAL A O 1
ATOM 682 N N . ASP A 1 83 ? 4.551 -5.082 9.344 1 96.5 83 ASP A N 1
ATOM 683 C CA . ASP A 1 83 ? 4.812 -4.945 10.773 1 96.5 83 ASP A CA 1
ATOM 684 C C . ASP A 1 83 ? 5.383 -3.564 11.094 1 96.5 83 ASP A C 1
ATOM 686 O O . ASP A 1 83 ? 4.969 -2.932 12.07 1 96.5 83 ASP A O 1
ATOM 690 N N . ARG A 1 84 ? 6.344 -3.211 10.328 1 96.56 84 ARG A N 1
ATOM 691 C CA . ARG A 1 84 ? 6.93 -1.885 10.492 1 96.56 84 ARG A CA 1
ATOM 692 C C . ARG A 1 84 ? 5.859 -0.8 10.398 1 96.56 84 ARG A C 1
ATOM 694 O O . ARG A 1 84 ? 5.836 0.124 11.219 1 96.56 84 ARG A O 1
ATOM 701 N N . VAL A 1 85 ? 5.023 -0.882 9.414 1 97.19 85 VAL A N 1
ATOM 702 C CA . VAL A 1 85 ? 3.939 0.078 9.227 1 97.19 85 VAL A CA 1
ATOM 703 C C . VAL A 1 85 ? 3.027 0.076 10.453 1 97.19 85 VAL A C 1
ATOM 705 O O . VAL A 1 85 ? 2.66 1.138 10.961 1 97.19 85 VAL A O 1
ATOM 708 N N . ASN A 1 86 ? 2.695 -1.069 10.883 1 96.69 86 ASN A N 1
ATOM 709 C CA . ASN A 1 86 ? 1.825 -1.188 12.047 1 96.69 86 ASN A CA 1
ATOM 710 C C . ASN A 1 86 ? 2.42 -0.489 13.266 1 96.69 86 ASN A C 1
ATOM 712 O O . ASN A 1 86 ? 1.713 0.221 13.984 1 96.69 86 ASN A O 1
ATOM 716 N N . GLN A 1 87 ? 3.658 -0.717 13.484 1 96.62 87 GLN A N 1
ATOM 717 C CA . GLN A 1 87 ? 4.34 -0.064 14.594 1 96.62 87 GLN A CA 1
ATOM 718 C C . GLN A 1 87 ? 4.32 1.454 14.438 1 96.62 87 GLN A C 1
ATOM 720 O O . GLN A 1 87 ? 4.105 2.182 15.406 1 96.62 87 GLN A O 1
ATOM 725 N N . HIS A 1 88 ? 4.566 1.86 13.289 1 97.75 88 HIS A N 1
ATOM 726 C CA . HIS A 1 88 ? 4.566 3.287 12.992 1 97.75 88 HIS A CA 1
ATOM 727 C C . HIS A 1 88 ? 3.191 3.9 13.227 1 97.75 88 HIS A C 1
ATOM 729 O O . HIS A 1 88 ? 3.082 5.008 13.758 1 97.75 88 HIS A O 1
ATOM 735 N N . LEU A 1 89 ? 2.135 3.203 12.852 1 97.69 89 LEU A N 1
ATOM 736 C CA . LEU A 1 89 ? 0.768 3.666 13.055 1 97.69 89 LEU A CA 1
ATOM 737 C C . LEU A 1 89 ? 0.447 3.775 14.539 1 97.69 89 LEU A C 1
ATOM 739 O O . LEU A 1 89 ? -0.279 4.68 14.961 1 97.69 89 LEU A O 1
ATOM 743 N N . GLN A 1 90 ? 0.971 2.865 15.258 1 96.75 90 GLN A N 1
ATOM 744 C CA . GLN A 1 90 ? 0.772 2.932 16.703 1 96.75 90 GLN A CA 1
ATOM 745 C C . GLN A 1 90 ? 1.387 4.203 17.281 1 96.75 90 GLN A C 1
ATOM 747 O O . GLN A 1 90 ? 0.81 4.824 18.188 1 96.75 90 GLN A O 1
ATOM 752 N N . LYS A 1 91 ? 2.541 4.5 16.781 1 97.25 91 LYS A N 1
ATOM 753 C CA . LYS A 1 91 ? 3.174 5.746 17.219 1 97.25 91 LYS A CA 1
ATOM 754 C C . LYS A 1 91 ? 2.307 6.953 16.875 1 97.25 91 LYS A C 1
ATOM 756 O O . LYS A 1 91 ? 2.166 7.875 17.672 1 97.25 91 LYS A O 1
ATOM 761 N N . TRP A 1 92 ? 1.761 6.969 15.719 1 97.88 92 TRP A N 1
ATOM 762 C CA . TRP A 1 92 ? 0.868 8.047 15.305 1 97.88 92 TRP A CA 1
ATOM 763 C C . TRP A 1 92 ? -0.349 8.125 16.219 1 97.88 92 TRP A C 1
ATOM 765 O O . TRP A 1 92 ? -0.74 9.211 16.641 1 97.88 92 TRP A O 1
ATOM 775 N N . ASN A 1 93 ? -0.938 7.004 16.453 1 96.31 93 ASN A N 1
ATOM 776 C CA . ASN A 1 93 ? -2.094 6.969 17.344 1 96.31 93 ASN A CA 1
ATOM 777 C C . AS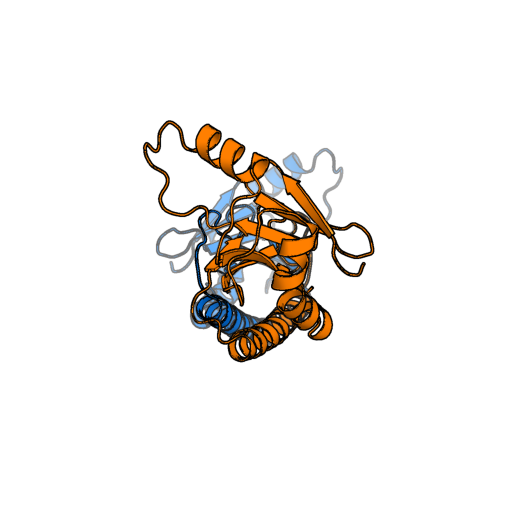N A 1 93 ? -1.785 7.617 18.688 1 96.31 93 ASN A C 1
ATOM 779 O O . ASN A 1 93 ? -2.555 8.453 19.172 1 96.31 93 ASN A O 1
ATOM 783 N N . ALA A 1 94 ? -0.726 7.234 19.25 1 96.56 94 ALA A N 1
ATOM 784 C CA . ALA A 1 94 ? -0.31 7.781 20.547 1 96.56 94 ALA A CA 1
ATOM 785 C C . ALA A 1 94 ? -0.063 9.289 20.453 1 96.56 94 ALA A C 1
ATOM 787 O O . ALA A 1 94 ? -0.445 10.039 21.344 1 96.56 94 ALA A O 1
ATOM 788 N N . THR A 1 95 ? 0.582 9.672 19.406 1 97.31 95 THR A N 1
ATOM 789 C CA . THR A 1 95 ? 0.946 11.07 19.234 1 97.31 95 THR A CA 1
ATOM 790 C C . THR A 1 95 ? -0.296 11.93 19.016 1 97.31 95 THR A C 1
ATOM 792 O O . THR A 1 95 ? -0.415 13.016 19.594 1 97.31 95 THR A O 1
ATOM 795 N N . LEU A 1 96 ? -1.25 11.461 18.203 1 96.38 96 LEU A N 1
ATOM 796 C CA . LEU A 1 96 ? -2.48 12.211 17.984 1 96.38 96 LEU A CA 1
ATOM 797 C C . LEU A 1 96 ? -3.277 12.352 19.266 1 96.38 96 LEU A C 1
ATOM 799 O O . LEU A 1 96 ? -3.914 13.383 19.5 1 96.38 96 LEU A O 1
ATOM 803 N N . SER A 1 97 ? -3.225 11.344 20.016 1 94.44 97 SER A N 1
ATOM 804 C CA . SER A 1 97 ? -3.861 11.406 21.328 1 94.44 97 SER A CA 1
ATOM 805 C C . SER A 1 97 ? -3.207 12.469 22.203 1 94.44 97 SER A C 1
ATOM 807 O O . SER A 1 97 ? -3.896 13.242 22.875 1 94.44 97 SER A O 1
ATOM 809 N N . GLU A 1 98 ? -1.939 12.508 22.188 1 94.81 98 GLU A N 1
ATOM 810 C CA . GLU A 1 98 ? -1.19 13.492 22.969 1 94.81 98 GLU A CA 1
ATOM 811 C C . GLU A 1 98 ? -1.501 14.914 22.5 1 94.81 98 GLU A C 1
ATOM 813 O O . GLU A 1 98 ? -1.563 15.836 23.328 1 94.81 98 GLU A O 1
ATOM 818 N N . LEU A 1 99 ? -1.706 15.055 21.203 1 94.31 99 LEU A N 1
ATOM 819 C CA . LEU A 1 99 ? -2.031 16.359 20.625 1 94.31 99 LEU A CA 1
ATOM 820 C C . LEU A 1 99 ? -3.512 16.672 20.812 1 94.31 99 LEU A C 1
ATOM 822 O O . LEU A 1 99 ? -3.969 17.75 20.422 1 94.31 99 LEU A O 1
ATOM 826 N N . ASN A 1 100 ? -4.289 15.742 21.344 1 92.69 100 ASN A N 1
ATOM 827 C CA . ASN A 1 100 ? -5.738 15.867 21.484 1 92.69 100 ASN A CA 1
ATOM 828 C C . ASN A 1 100 ? -6.41 16.156 20.156 1 92.69 100 ASN A C 1
ATOM 830 O O . ASN A 1 100 ? -7.281 17.016 20.062 1 92.69 100 ASN A O 1
ATOM 834 N N . CYS A 1 101 ? -5.852 15.508 19.172 1 92 101 CYS A N 1
ATOM 835 C CA . CYS A 1 101 ? -6.398 15.641 17.828 1 92 101 CYS A CA 1
ATOM 836 C C . CYS A 1 101 ? -7.594 14.719 17.641 1 92 101 CYS A C 1
ATOM 838 O O . CYS A 1 101 ? -7.441 13.5 17.609 1 92 101 CYS A O 1
ATOM 840 N N . LYS A 1 102 ? -8.711 15.344 17.453 1 88.25 102 LYS A N 1
ATOM 841 C CA . LYS A 1 102 ? -9.938 14.547 17.344 1 88.25 102 LYS A CA 1
ATOM 842 C C . LYS A 1 102 ? -10.297 14.305 15.883 1 88.25 102 LYS A C 1
ATOM 844 O O . LYS A 1 102 ? -11.047 13.375 15.57 1 88.25 102 LYS A O 1
ATOM 849 N N . PHE A 1 103 ? -9.789 15.195 15.086 1 94.38 103 PHE A N 1
ATOM 850 C CA . PHE A 1 103 ? -10.133 15.102 13.672 1 94.38 103 PHE A CA 1
ATOM 851 C C . PHE A 1 103 ? -8.875 15.023 12.812 1 94.38 103 PHE A C 1
ATOM 853 O O . PHE A 1 103 ? -7.895 15.727 13.07 1 94.38 103 PHE A O 1
ATOM 860 N N . HIS A 1 104 ? -8.891 14.109 11.906 1 97.06 104 HIS A N 1
ATOM 861 C CA . HIS A 1 104 ? -7.824 14.008 10.922 1 97.06 104 HIS A CA 1
ATOM 862 C C . HIS A 1 104 ? -8.289 13.25 9.68 1 97.06 104 HIS A C 1
ATOM 864 O O . HIS A 1 104 ? -9.367 12.648 9.68 1 97.06 104 HIS A O 1
ATOM 870 N N . SER A 1 105 ? -7.562 13.344 8.656 1 97 105 SER A N 1
ATOM 871 C CA . SER A 1 105 ? -7.805 12.594 7.426 1 97 105 SER A CA 1
ATOM 872 C C . SER A 1 105 ? -6.504 12.039 6.855 1 97 105 SER A C 1
ATOM 874 O O . SER A 1 105 ? -5.434 12.609 7.062 1 97 105 SER A O 1
ATOM 876 N N . VAL A 1 106 ? -6.648 10.938 6.246 1 97.12 106 VAL A N 1
ATOM 877 C CA . VAL A 1 106 ? -5.516 10.273 5.609 1 97.12 106 VAL A CA 1
ATOM 878 C C . VAL A 1 106 ? -5.781 10.117 4.113 1 97.12 106 VAL A C 1
ATOM 880 O O . VAL A 1 106 ? -6.879 9.719 3.711 1 97.12 106 VAL A O 1
ATOM 883 N N . ARG A 1 107 ? -4.762 10.5 3.346 1 95.88 107 ARG A N 1
ATOM 884 C CA . ARG A 1 107 ? -4.855 10.406 1.893 1 95.88 107 ARG A CA 1
ATOM 885 C C . ARG A 1 107 ? -3.551 9.891 1.292 1 95.88 107 ARG A C 1
ATOM 887 O O . ARG A 1 107 ? -2.531 9.812 1.98 1 95.88 107 ARG A O 1
ATOM 894 N N . ILE A 1 108 ? -3.627 9.461 0.03 1 92.5 108 ILE A N 1
ATOM 895 C CA . ILE A 1 108 ? -2.41 9.102 -0.69 1 92.5 108 ILE A CA 1
ATOM 896 C C . ILE A 1 108 ? -1.611 10.359 -1.014 1 92.5 108 ILE A C 1
ATOM 898 O O . ILE A 1 108 ? -2.184 11.383 -1.388 1 92.5 108 ILE A O 1
ATOM 902 N N . SER A 1 109 ? -0.362 10.211 -0.863 1 90.62 109 SER A N 1
ATOM 903 C CA . SER A 1 109 ? 0.51 11.32 -1.232 1 90.62 109 SER A CA 1
ATOM 904 C C . SER A 1 109 ? 0.49 11.562 -2.738 1 90.62 109 SER A C 1
ATOM 906 O O . SER A 1 109 ? 0.531 10.609 -3.523 1 90.62 109 SER A O 1
ATOM 908 N N . HIS A 1 110 ? 0.49 12.711 -3.119 1 83.38 110 HIS A N 1
ATOM 909 C CA . HIS A 1 110 ? 0.494 13.062 -4.535 1 83.38 110 HIS A CA 1
ATOM 910 C C . HIS A 1 110 ? 1.88 12.867 -5.145 1 83.38 110 HIS A C 1
ATOM 912 O O . HIS A 1 110 ? 2.018 12.773 -6.367 1 83.38 110 HIS A O 1
ATOM 918 N N . THR A 1 111 ? 2.836 12.883 -4.312 1 81.94 111 THR A N 1
ATOM 919 C CA . THR A 1 111 ? 4.211 12.852 -4.797 1 81.94 111 THR A CA 1
ATOM 920 C C . THR A 1 111 ? 4.785 11.445 -4.723 1 81.94 111 THR A C 1
ATOM 922 O O . THR A 1 111 ? 5.793 11.141 -5.363 1 81.94 111 THR A O 1
ATOM 925 N N . ASP A 1 112 ? 4.223 10.617 -3.98 1 85.25 112 ASP A N 1
ATOM 926 C CA . ASP A 1 112 ? 4.703 9.258 -3.771 1 85.25 112 ASP A CA 1
ATOM 927 C C . ASP A 1 112 ? 3.539 8.281 -3.596 1 85.25 112 ASP A C 1
ATOM 929 O O . ASP A 1 112 ? 2.875 8.281 -2.557 1 85.25 112 ASP A O 1
ATOM 933 N N . GLN A 1 113 ? 3.383 7.469 -4.473 1 84.5 113 GLN A N 1
ATOM 934 C CA . GLN A 1 113 ? 2.23 6.57 -4.48 1 84.5 113 GLN A CA 1
ATOM 935 C C . GLN A 1 113 ? 2.355 5.508 -3.393 1 84.5 113 GLN A C 1
ATOM 937 O O . GLN A 1 113 ? 1.386 4.809 -3.086 1 84.5 113 GLN A O 1
ATOM 942 N N . ASP A 1 114 ? 3.436 5.355 -2.799 1 89.69 114 ASP A N 1
ATOM 943 C CA . ASP A 1 114 ? 3.695 4.367 -1.754 1 89.69 114 ASP A CA 1
ATOM 944 C C . ASP A 1 114 ? 3.586 4.996 -0.366 1 89.69 114 ASP A C 1
ATOM 946 O O . ASP A 1 114 ? 3.955 4.371 0.632 1 89.69 114 ASP A O 1
ATOM 950 N N . MET A 1 115 ? 3.15 6.25 -0.363 1 92.06 115 MET A N 1
ATOM 951 C CA . MET A 1 115 ? 3.133 7.016 0.881 1 92.06 115 MET A CA 1
ATOM 952 C C . MET A 1 115 ? 1.741 7.574 1.155 1 92.06 115 MET A C 1
ATOM 954 O O . MET A 1 115 ? 1.079 8.078 0.245 1 92.06 115 MET A O 1
ATOM 958 N N . LEU A 1 116 ? 1.311 7.418 2.375 1 95.88 116 LEU A N 1
ATOM 959 C CA . LEU A 1 116 ? 0.116 8.109 2.844 1 95.88 116 LEU A CA 1
ATOM 960 C C . LEU A 1 116 ? 0.487 9.391 3.59 1 95.88 116 LEU A C 1
ATOM 962 O O . LEU A 1 116 ? 1.588 9.5 4.133 1 95.88 116 LEU A O 1
ATOM 966 N N . THR A 1 117 ? -0.383 10.32 3.512 1 97.06 117 THR A N 1
ATOM 967 C CA . THR A 1 117 ? -0.242 11.555 4.27 1 97.06 117 THR A CA 1
ATOM 968 C C . THR A 1 117 ? -1.398 11.727 5.25 1 97.06 117 THR A C 1
ATOM 970 O O . THR A 1 117 ? -2.488 11.195 5.031 1 97.06 117 THR A O 1
ATOM 973 N N . ILE A 1 118 ? -1.132 12.414 6.277 1 97.94 118 ILE A N 1
ATOM 974 C CA . ILE A 1 118 ? -2.164 12.688 7.27 1 97.94 118 ILE A CA 1
ATOM 975 C C . ILE A 1 118 ? -2.338 14.195 7.426 1 97.94 118 ILE A C 1
ATOM 977 O O . ILE A 1 118 ? -1.358 14.945 7.398 1 97.94 118 ILE A O 1
ATOM 981 N N . THR A 1 119 ? -3.578 14.625 7.461 1 98.19 119 THR A N 1
ATOM 982 C CA . THR A 1 119 ? -3.936 16.031 7.641 1 98.19 119 THR A CA 1
ATOM 983 C C . THR A 1 119 ? -4.758 16.219 8.914 1 98.19 119 THR A C 1
ATOM 985 O O . THR A 1 119 ? -5.707 15.469 9.164 1 98.19 119 THR A O 1
ATOM 988 N N . PHE A 1 120 ? -4.34 17.141 9.734 1 98.19 120 PHE A N 1
ATOM 989 C CA . PHE A 1 120 ? -5.066 17.422 10.969 1 98.19 120 PHE A CA 1
ATOM 990 C C . PHE A 1 120 ? -5 18.906 11.32 1 98.19 120 PHE A C 1
ATOM 992 O O . PHE A 1 120 ? -4.117 19.625 10.836 1 98.19 120 PHE A O 1
ATOM 999 N N . PRO A 1 121 ? -5.977 19.391 12.062 1 97.88 121 PRO A N 1
ATOM 1000 C CA . PRO A 1 121 ? -6.02 20.812 12.391 1 97.88 121 PRO A CA 1
ATOM 1001 C C . PRO A 1 121 ? -5.027 21.203 13.484 1 97.88 121 PRO A C 1
ATOM 1003 O O . PRO A 1 121 ? -4.727 20.391 14.367 1 97.88 121 PRO A O 1
ATOM 1006 N N . ILE A 1 122 ? -4.516 22.344 13.312 1 97.5 122 ILE A N 1
ATOM 1007 C CA . ILE A 1 122 ? -3.742 23 14.367 1 97.5 122 ILE A CA 1
ATOM 1008 C C . ILE A 1 122 ? -4.469 24.25 14.836 1 97.5 122 ILE A C 1
ATOM 1010 O O . ILE A 1 122 ? -4.742 25.156 14.047 1 97.5 122 ILE A O 1
ATOM 1014 N N . LEU A 1 123 ? -4.801 24.25 16.109 1 96.56 123 LEU A N 1
ATOM 1015 C CA . LEU A 1 123 ? -5.367 25.438 16.734 1 96.56 123 LEU A CA 1
ATOM 1016 C C . LEU A 1 123 ? -4.277 26.281 17.391 1 96.56 123 LEU A C 1
ATOM 1018 O O . LEU A 1 123 ? -3.482 25.75 18.188 1 96.56 123 LEU A O 1
ATOM 1022 N N . PHE A 1 124 ? -4.297 27.531 17.016 1 97.69 124 PHE A N 1
ATOM 1023 C CA . PHE A 1 124 ? -3.26 28.406 17.562 1 97.69 124 PHE A CA 1
ATOM 1024 C C . PHE A 1 124 ? -3.615 28.875 18.969 1 97.69 124 PHE A C 1
ATOM 1026 O O . PHE A 1 124 ? -4.789 28.891 19.328 1 97.69 124 PHE A O 1
ATOM 1033 N N . SER A 1 125 ? -2.629 29.172 19.719 1 96.94 125 SER A N 1
ATOM 1034 C CA . SER A 1 125 ? -2.826 29.688 21.062 1 96.94 125 SER A CA 1
ATOM 1035 C C . SER A 1 125 ? -3.398 31.094 21.062 1 96.94 125 SER A C 1
ATOM 1037 O O . SER A 1 125 ? -4.027 31.531 22.031 1 96.94 125 SER A O 1
ATOM 1039 N N . GLN A 1 126 ? -3.209 31.859 19.984 1 97.81 126 GLN A N 1
ATOM 1040 C CA . GLN A 1 126 ? -3.701 33.219 19.781 1 97.81 126 GLN A CA 1
ATOM 1041 C C . GLN A 1 126 ? -3.805 33.531 18.297 1 97.81 126 GLN A C 1
ATOM 1043 O O . GLN A 1 126 ? -3.141 32.906 17.469 1 97.81 126 GLN A O 1
ATOM 1048 N N . PRO A 1 127 ? -4.699 34.5 18.031 1 98.12 127 PRO A N 1
ATOM 1049 C CA . PRO A 1 127 ? -4.68 34.938 16.641 1 98.12 127 PRO A CA 1
ATOM 1050 C C . PRO A 1 127 ? -3.283 35.312 16.156 1 98.12 127 PRO A C 1
ATOM 1052 O O . PRO A 1 127 ? -2.578 36.062 16.828 1 98.12 127 PRO A O 1
ATOM 1055 N N . THR A 1 128 ? -2.863 34.719 15.086 1 98.56 128 THR A N 1
ATOM 1056 C CA . THR A 1 128 ? -1.478 34.812 14.641 1 98.56 128 THR A CA 1
ATOM 1057 C C . THR A 1 128 ? -1.404 35.406 13.234 1 98.56 128 THR A C 1
ATOM 1059 O O . THR A 1 128 ? -2.117 34.938 12.328 1 98.56 128 THR A O 1
ATOM 1062 N N . PRO A 1 129 ? -0.562 36.438 13.055 1 98.38 129 PRO A N 1
ATOM 1063 C CA . PRO A 1 129 ? -0.426 37.031 11.719 1 98.38 129 PRO A CA 1
ATOM 1064 C C . PRO A 1 129 ? 0.085 36.031 10.688 1 98.38 129 PRO A C 1
ATOM 1066 O O . PRO A 1 129 ? 0.933 35.188 11 1 98.38 129 PRO A O 1
ATOM 1069 N N . LEU A 1 130 ? -0.349 36.188 9.484 1 97.88 130 LEU A N 1
ATOM 1070 C CA . LEU A 1 130 ? 0.11 35.375 8.352 1 97.88 130 LEU A CA 1
ATOM 1071 C C . LEU A 1 130 ? 1.532 35.75 7.957 1 97.88 130 LEU A C 1
ATOM 1073 O O . LEU A 1 130 ? 1.768 36.219 6.836 1 97.88 130 LEU A O 1
ATOM 1077 N N . LYS A 1 131 ? 2.412 35.656 8.859 1 96.69 131 LYS A N 1
ATOM 1078 C CA . LYS A 1 131 ? 3.852 35.812 8.703 1 96.69 131 LYS A CA 1
ATOM 1079 C C . LYS A 1 131 ? 4.605 34.562 9.062 1 96.69 131 LYS A C 1
ATOM 1081 O O . LYS A 1 131 ? 4.301 33.906 10.07 1 96.69 131 LYS A O 1
ATOM 1086 N N . LYS A 1 132 ? 5.562 34.25 8.266 1 96.31 132 LYS A N 1
ATOM 1087 C CA . LYS A 1 132 ? 6.293 32.969 8.422 1 96.31 132 LYS A CA 1
ATOM 1088 C C . LYS A 1 132 ? 6.84 32.844 9.844 1 96.31 132 LYS A C 1
ATOM 1090 O O . LYS A 1 132 ? 6.688 31.797 10.469 1 96.31 132 LYS A O 1
ATOM 1095 N N . GLU A 1 133 ? 7.449 33.906 10.32 1 95.12 133 GLU A N 1
ATOM 1096 C CA . GLU A 1 133 ? 8.133 33.906 11.609 1 95.12 133 GLU A CA 1
ATOM 1097 C C . GLU A 1 133 ? 7.137 33.719 12.758 1 95.12 133 GLU A C 1
ATOM 1099 O O . GLU A 1 133 ? 7.469 33.156 13.789 1 95.12 133 GLU A O 1
ATOM 1104 N N . GLU A 1 134 ? 5.938 34.188 12.633 1 97.44 134 GLU A N 1
ATOM 1105 C CA . GLU A 1 134 ? 4.914 34.094 13.664 1 97.44 134 GLU A CA 1
ATOM 1106 C C . GLU A 1 134 ? 4.203 32.719 13.586 1 97.44 134 GLU A C 1
ATOM 1108 O O . GLU A 1 134 ? 3.939 32.094 14.617 1 97.44 134 GLU A O 1
ATOM 1113 N N . LEU A 1 135 ? 3.975 32.312 12.383 1 98.25 135 LEU A N 1
ATOM 1114 C CA . LEU A 1 135 ? 3.287 31.047 12.18 1 98.25 135 LEU A CA 1
ATOM 1115 C C . LEU A 1 135 ? 4.125 29.891 12.695 1 98.25 135 LEU A C 1
ATOM 1117 O O . LEU A 1 135 ? 3.594 28.969 13.328 1 98.25 135 LEU A O 1
ATOM 1121 N N . ILE A 1 136 ? 5.391 29.969 12.406 1 97.62 136 ILE A N 1
ATOM 1122 C CA . ILE A 1 136 ? 6.262 28.859 12.766 1 97.62 136 ILE A CA 1
ATOM 1123 C C . ILE A 1 136 ? 6.27 28.688 14.289 1 97.62 136 ILE A C 1
ATOM 1125 O O . ILE A 1 136 ? 6.383 27.562 14.781 1 97.62 136 ILE A O 1
ATOM 1129 N N . LYS A 1 137 ? 6.113 29.766 15.039 1 96.88 137 LYS A N 1
ATOM 1130 C CA . LYS A 1 137 ? 6.062 29.672 16.5 1 96.88 137 LYS A CA 1
ATOM 1131 C C . LYS A 1 137 ? 4.875 28.828 16.953 1 96.88 137 LYS A C 1
ATOM 1133 O O . LYS A 1 137 ? 4.984 28.062 17.922 1 96.88 137 LYS A O 1
ATOM 1138 N N . GLU A 1 138 ? 3.756 28.953 16.266 1 97.88 138 GLU A N 1
ATOM 1139 C CA . GLU A 1 138 ? 2.541 28.219 16.594 1 97.88 138 GLU A CA 1
ATOM 1140 C C . GLU A 1 138 ? 2.623 26.781 16.125 1 97.88 138 GLU A C 1
ATOM 1142 O O . GLU A 1 138 ? 2.041 25.875 16.734 1 97.88 138 GLU A O 1
ATOM 1147 N N . LEU A 1 139 ? 3.385 26.547 15.117 1 98.06 139 LEU A N 1
ATOM 1148 C CA . LEU A 1 139 ? 3.469 25.219 14.531 1 98.06 139 LEU A CA 1
ATOM 1149 C C . LEU A 1 139 ? 4.582 24.406 15.188 1 98.06 139 LEU A C 1
ATOM 1151 O O . LEU A 1 139 ? 4.555 23.172 15.156 1 98.06 139 LEU A O 1
ATOM 1155 N N . PHE A 1 140 ? 5.5 25.047 15.781 1 97.12 140 PHE A N 1
ATOM 1156 C CA . PHE A 1 140 ? 6.738 24.453 16.266 1 97.12 140 PHE A CA 1
ATOM 1157 C C . PHE A 1 140 ? 6.445 23.344 17.266 1 97.12 140 PHE A C 1
ATOM 1159 O O . PHE A 1 140 ? 6.992 22.234 17.172 1 97.12 140 PHE A O 1
ATOM 1166 N N . PRO A 1 141 ? 5.594 23.531 18.281 1 96.38 141 PRO A N 1
ATOM 1167 C CA . PRO A 1 141 ? 5.375 22.469 19.266 1 96.38 141 PRO A CA 1
ATOM 1168 C C . PRO A 1 141 ? 4.926 21.156 18.625 1 96.38 141 PRO A C 1
ATOM 1170 O O . PRO A 1 141 ? 5.387 20.078 19.016 1 96.38 141 PRO A O 1
ATOM 1173 N N . THR A 1 142 ? 4.059 21.281 17.672 1 97.44 142 THR A N 1
ATOM 1174 C CA . THR A 1 142 ? 3.564 20.094 17 1 97.44 142 THR A CA 1
ATOM 1175 C C . THR A 1 142 ? 4.664 19.453 16.156 1 97.44 142 THR A C 1
ATOM 1177 O O . THR A 1 142 ? 4.883 18.234 16.219 1 97.44 142 THR A O 1
ATOM 1180 N N . LEU A 1 143 ? 5.367 20.266 15.391 1 97.75 143 LEU A N 1
ATOM 1181 C CA . LEU A 1 143 ? 6.438 19.766 14.539 1 97.75 143 LEU A CA 1
ATOM 1182 C C . LEU A 1 143 ? 7.547 19.125 15.367 1 97.75 143 LEU A C 1
ATOM 1184 O O . LEU A 1 143 ? 8.07 18.078 15 1 97.75 143 LEU A O 1
ATOM 1188 N N . ASP A 1 144 ? 7.887 19.766 16.375 1 96.19 144 ASP A N 1
ATOM 1189 C CA . ASP A 1 144 ? 8.922 19.25 17.266 1 96.19 144 ASP A CA 1
ATOM 1190 C C . ASP A 1 144 ? 8.508 17.906 17.875 1 96.19 144 ASP A C 1
ATOM 1192 O O . ASP A 1 144 ? 9.328 17 17.984 1 96.19 144 ASP A O 1
ATOM 1196 N N . LEU A 1 145 ? 7.312 17.812 18.344 1 97.06 145 LEU A N 1
ATOM 1197 C CA . LEU A 1 145 ? 6.805 16.562 18.906 1 97.06 145 LEU A CA 1
ATOM 1198 C C . LEU A 1 145 ? 6.875 15.445 17.875 1 97.06 145 LEU A C 1
ATOM 1200 O O . LEU A 1 145 ? 7.348 14.344 18.172 1 97.06 145 LEU A O 1
ATOM 1204 N N . LEU A 1 146 ? 6.352 15.734 16.656 1 97.62 146 LEU A N 1
ATOM 1205 C CA . LEU A 1 146 ? 6.383 14.742 15.594 1 97.62 146 LEU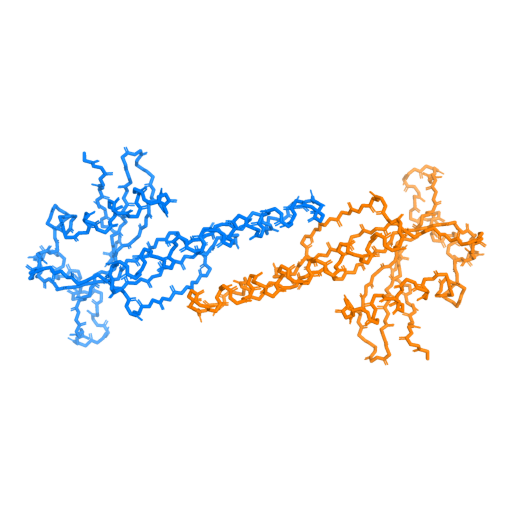 A CA 1
ATOM 1206 C C . LEU A 1 146 ? 7.809 14.289 15.32 1 97.62 146 LEU A C 1
ATOM 1208 O O . LEU A 1 146 ? 8.062 13.094 15.117 1 97.62 146 LEU A O 1
ATOM 1212 N N . GLN A 1 147 ? 8.727 15.188 15.258 1 96.19 147 GLN A N 1
ATOM 1213 C CA . GLN A 1 147 ? 10.125 14.859 15.023 1 96.19 147 GLN A CA 1
ATOM 1214 C C . GLN A 1 147 ? 10.688 13.984 16.141 1 96.19 147 GLN A C 1
ATOM 1216 O O . GLN A 1 147 ? 11.352 12.984 15.875 1 96.19 147 GLN A O 1
ATOM 1221 N N . LYS A 1 148 ? 10.438 14.359 17.359 1 95.69 148 LYS A N 1
ATOM 1222 C CA . LYS A 1 148 ? 10.922 13.609 18.516 1 95.69 148 LYS A CA 1
ATOM 1223 C C . LYS A 1 148 ? 10.383 12.188 18.5 1 95.69 148 LYS A C 1
ATOM 1225 O O . LYS A 1 148 ? 11.062 11.25 18.938 1 95.69 148 LYS A O 1
ATOM 1230 N N . LYS A 1 149 ? 9.188 12.047 18.031 1 96.75 149 LYS A N 1
ATOM 1231 C CA . LYS A 1 149 ? 8.531 10.742 18 1 96.75 149 LYS A CA 1
ATOM 1232 C C . LYS A 1 149 ? 8.938 9.945 16.766 1 96.75 149 LYS A C 1
ATOM 1234 O O . LYS A 1 149 ? 8.469 8.82 16.578 1 96.75 149 LYS A O 1
ATOM 1239 N N . GLY A 1 150 ? 9.742 10.508 15.914 1 95.06 150 GLY A N 1
ATOM 1240 C CA . GLY A 1 150 ? 10.211 9.828 14.719 1 95.06 150 GLY A CA 1
ATOM 1241 C C . GLY A 1 150 ? 9.172 9.773 13.609 1 95.06 150 GLY A C 1
ATOM 1242 O O . GLY A 1 150 ? 9.164 8.844 12.797 1 95.06 150 GLY A O 1
ATOM 1243 N N . LEU A 1 151 ? 8.258 10.75 13.625 1 96.94 151 LEU A N 1
ATOM 1244 C CA . LEU A 1 151 ? 7.16 10.727 12.664 1 96.94 151 LEU A CA 1
ATOM 1245 C C . LEU A 1 151 ? 7.414 11.703 11.523 1 96.94 151 LEU A C 1
ATOM 1247 O O . LEU A 1 151 ? 6.625 11.789 10.586 1 96.94 151 LEU A O 1
ATOM 1251 N N . LEU A 1 152 ? 8.5 12.523 11.75 1 93.38 152 LEU A N 1
ATOM 1252 C CA . LEU A 1 152 ? 8.992 13.406 10.695 1 93.38 152 LEU A CA 1
ATOM 1253 C C . LEU A 1 152 ? 10.469 13.156 10.414 1 93.38 152 LEU A C 1
ATOM 1255 O O . LEU A 1 152 ? 11.188 12.656 11.273 1 93.38 152 LEU A O 1
ATOM 1259 N N . MET B 1 1 ? -17.062 -27.297 -13.734 1 66.38 1 MET B N 1
ATOM 1260 C CA . MET B 1 1 ? -15.766 -27.469 -13.086 1 66.38 1 MET B CA 1
ATOM 1261 C C . MET B 1 1 ? -15.383 -26.219 -12.289 1 66.38 1 MET B C 1
ATOM 1263 O O . MET B 1 1 ? -15.805 -25.109 -12.625 1 66.38 1 MET B O 1
ATOM 1267 N N . LEU B 1 2 ? -14.719 -26.484 -11.023 1 85.5 2 LEU B N 1
ATOM 1268 C CA . LEU B 1 2 ? -14.461 -25.375 -10.117 1 85.5 2 LEU B CA 1
ATOM 1269 C C . LEU B 1 2 ? -13.453 -24.406 -10.727 1 85.5 2 LEU B C 1
ATOM 1271 O O . LEU B 1 2 ? -13.57 -23.188 -10.547 1 85.5 2 LEU B O 1
ATOM 1275 N N . TRP B 1 3 ? -12.625 -24.969 -11.688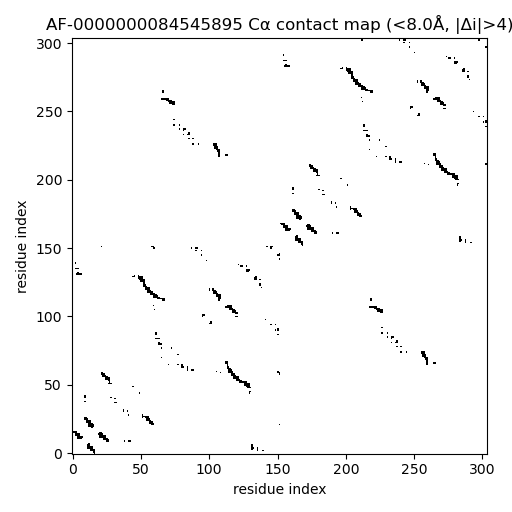 1 94.88 3 TRP B N 1
ATOM 1276 C CA . TRP B 1 3 ? -11.594 -24.156 -12.32 1 94.88 3 TRP B CA 1
ATOM 1277 C C . TRP B 1 3 ? -11.531 -24.438 -13.82 1 94.88 3 TRP B C 1
ATOM 1279 O O . TRP B 1 3 ? -11.742 -25.562 -14.258 1 94.88 3 TRP B O 1
ATOM 1289 N N . ASN B 1 4 ? -11.234 -23.453 -14.602 1 95.88 4 ASN B N 1
ATOM 1290 C CA . ASN B 1 4 ? -11.055 -23.547 -16.047 1 95.88 4 ASN B CA 1
ATOM 1291 C C . ASN B 1 4 ? -9.812 -22.797 -16.516 1 95.88 4 ASN B C 1
ATOM 1293 O O . ASN B 1 4 ? -9.484 -21.734 -15.977 1 95.88 4 ASN B O 1
ATOM 1297 N N . LEU B 1 5 ? -9.18 -23.406 -17.516 1 97.75 5 LEU B N 1
ATOM 1298 C CA . LEU B 1 5 ? -8.008 -22.766 -18.094 1 97.75 5 LEU B CA 1
ATOM 1299 C C . LEU B 1 5 ? -8.281 -22.266 -19.5 1 97.75 5 LEU B C 1
ATOM 1301 O O . LEU B 1 5 ? -8.984 -22.938 -20.266 1 97.75 5 LEU B O 1
ATOM 1305 N N . GLU B 1 6 ? -7.75 -21.109 -19.812 1 97.25 6 GLU B N 1
ATOM 1306 C CA . GLU B 1 6 ? -7.781 -20.578 -21.172 1 97.25 6 GLU B CA 1
ATOM 1307 C C . GLU B 1 6 ? -6.398 -20.109 -21.609 1 97.25 6 GLU B C 1
ATOM 1309 O O . GLU B 1 6 ? -5.754 -19.328 -20.906 1 97.25 6 GLU B O 1
ATOM 1314 N N . LEU B 1 7 ? -6 -20.609 -22.75 1 96.62 7 LEU B N 1
ATOM 1315 C CA . LEU B 1 7 ? -4.695 -20.219 -23.281 1 96.62 7 LEU B CA 1
ATOM 1316 C C . LEU B 1 7 ? -4.695 -18.766 -23.734 1 96.62 7 LEU B C 1
ATOM 1318 O O . LEU B 1 7 ? -5.621 -18.328 -24.422 1 96.62 7 LEU B O 1
ATOM 1322 N N . ASP B 1 8 ? -3.836 -18.016 -23.281 1 95 8 ASP B N 1
ATOM 1323 C CA . ASP B 1 8 ? -3.57 -16.641 -23.734 1 95 8 ASP B CA 1
ATOM 1324 C C . ASP B 1 8 ? -2.125 -16.484 -24.203 1 95 8 ASP B C 1
ATOM 1326 O O . ASP B 1 8 ? -1.233 -16.219 -23.391 1 95 8 ASP B O 1
ATOM 1330 N N . GLU B 1 9 ? -1.893 -16.656 -25.438 1 91.19 9 GLU B N 1
ATOM 1331 C CA . GLU B 1 9 ? -0.57 -16.641 -26.047 1 91.19 9 GLU B CA 1
ATOM 1332 C C . GLU B 1 9 ? 0.3 -17.781 -25.531 1 91.19 9 GLU B C 1
ATOM 1334 O O . GLU B 1 9 ? 0.091 -18.938 -25.875 1 91.19 9 GLU B O 1
ATOM 1339 N N . GLU B 1 10 ? 1.155 -17.484 -24.516 1 93.81 10 GLU B N 1
ATOM 1340 C CA . GLU B 1 10 ? 2.109 -18.516 -24.094 1 93.81 10 GLU B CA 1
ATOM 1341 C C . GLU B 1 10 ? 1.832 -18.969 -22.656 1 93.81 10 GLU B C 1
ATOM 1343 O O . GLU B 1 10 ? 2.525 -19.828 -22.141 1 93.81 10 GLU B O 1
ATOM 1348 N N . TYR B 1 11 ? 0.799 -18.344 -22.094 1 97.06 11 TYR B N 1
ATOM 1349 C CA . TYR B 1 11 ? 0.43 -18.734 -20.75 1 97.06 11 TYR B CA 1
ATOM 1350 C C . TYR B 1 11 ? -1.067 -19 -20.641 1 97.06 11 TYR B C 1
ATOM 1352 O O . TYR B 1 11 ? -1.804 -18.828 -21.625 1 97.06 11 TYR B O 1
ATOM 1360 N N . PHE B 1 12 ? -1.485 -19.531 -19.484 1 98.06 12 PHE B N 1
ATOM 1361 C CA . PHE B 1 12 ? -2.893 -19.844 -19.281 1 98.06 12 PHE B CA 1
ATOM 1362 C C . PHE B 1 12 ? -3.516 -18.938 -18.234 1 98.06 12 PHE B C 1
ATOM 1364 O O . PHE B 1 12 ? -2.9 -18.641 -17.203 1 98.06 12 PHE B O 1
ATOM 1371 N N . ARG B 1 13 ? -4.648 -18.469 -18.531 1 97.88 13 ARG B N 1
ATOM 1372 C CA . ARG B 1 13 ? -5.492 -17.844 -17.516 1 97.88 13 ARG B CA 1
ATOM 1373 C C . ARG B 1 13 ? -6.305 -18.875 -16.75 1 97.88 13 ARG B C 1
ATOM 1375 O O . ARG B 1 13 ? -6.812 -19.828 -17.344 1 97.88 13 ARG B O 1
ATOM 1382 N N . ILE B 1 14 ? -6.43 -18.688 -15.508 1 98.12 14 ILE B N 1
ATOM 1383 C CA . ILE B 1 14 ? -7.215 -19.562 -14.641 1 98.12 14 ILE B CA 1
ATOM 1384 C C . ILE B 1 14 ? -8.516 -18.859 -14.25 1 98.12 14 ILE B C 1
ATOM 1386 O O . ILE B 1 14 ? -8.5 -17.781 -13.656 1 98.12 14 ILE B O 1
ATOM 1390 N N . TYR B 1 15 ? -9.586 -19.5 -14.555 1 97.06 15 TYR B N 1
ATOM 1391 C CA . TYR B 1 15 ? -10.906 -18.969 -14.234 1 97.06 15 TYR B CA 1
ATOM 1392 C C . TYR B 1 15 ? -11.586 -19.797 -13.148 1 97.06 15 TYR B C 1
ATOM 1394 O O . TYR B 1 15 ? -11.477 -21.016 -13.133 1 97.06 15 TYR B O 1
ATOM 1402 N N . ASP B 1 16 ? -12.297 -19.047 -12.375 1 95.12 16 ASP B N 1
ATOM 1403 C CA . ASP B 1 16 ? -13.086 -19.75 -11.375 1 95.12 16 ASP B CA 1
ATOM 1404 C C . ASP B 1 16 ? -14.469 -20.109 -11.922 1 95.12 16 ASP B C 1
ATOM 1406 O O . ASP B 1 16 ? -14.711 -20 -13.125 1 95.12 16 ASP B O 1
ATOM 1410 N N . SER B 1 17 ? -15.258 -20.594 -11.023 1 91.06 17 SER B N 1
ATOM 1411 C CA . SER B 1 17 ? -16.578 -21.062 -11.43 1 91.06 17 SER B CA 1
ATOM 1412 C C . SER B 1 17 ? -17.453 -19.906 -11.906 1 91.06 17 SER B C 1
ATOM 1414 O O . SER B 1 17 ? -18.422 -20.125 -12.633 1 91.06 17 SER B O 1
ATOM 1416 N N . LYS B 1 18 ? -17.188 -18.734 -11.516 1 93.06 18 LYS B N 1
ATOM 1417 C CA . LYS B 1 18 ? -17.953 -17.547 -11.898 1 93.06 18 LYS B CA 1
ATOM 1418 C C . LYS B 1 18 ? -17.359 -16.891 -13.141 1 93.06 18 LYS B C 1
ATOM 1420 O O . LYS B 1 18 ? -17.719 -15.766 -13.492 1 93.06 18 LYS B O 1
ATOM 1425 N N . LYS B 1 19 ? -16.312 -17.547 -13.602 1 92 19 LYS B N 1
ATOM 1426 C CA . LYS B 1 19 ? -15.664 -17.094 -14.828 1 92 19 LYS B CA 1
ATOM 1427 C C . LYS B 1 19 ? -14.852 -15.828 -14.578 1 92 19 LYS B C 1
ATOM 1429 O O . LYS B 1 19 ? -14.742 -14.969 -15.461 1 92 19 LYS B O 1
ATOM 1434 N N . LEU B 1 20 ? -14.5 -15.641 -13.438 1 93.88 20 LEU B N 1
ATOM 1435 C CA . LEU B 1 20 ? -13.562 -14.57 -13.102 1 93.88 20 LEU B CA 1
ATOM 1436 C C . LEU B 1 20 ? -12.133 -15.094 -13.062 1 93.88 20 LEU B C 1
ATOM 1438 O O . LEU B 1 20 ? -11.891 -16.234 -12.656 1 93.88 20 LEU B O 1
ATOM 1442 N N . ILE B 1 21 ? -11.273 -14.25 -13.414 1 94.88 21 ILE B N 1
ATOM 1443 C CA . ILE B 1 21 ? -9.875 -14.656 -13.43 1 94.88 21 ILE B CA 1
ATOM 1444 C C . ILE B 1 21 ? -9.375 -14.82 -12 1 94.88 21 ILE B C 1
ATOM 1446 O O . ILE B 1 21 ? -9.383 -13.867 -11.211 1 94.88 21 ILE B O 1
ATOM 1450 N N . ALA B 1 22 ? -8.867 -15.992 -11.688 1 96 22 ALA B N 1
ATOM 1451 C CA . ALA B 1 22 ? -8.344 -16.312 -10.359 1 96 22 ALA B CA 1
ATOM 1452 C C . ALA B 1 22 ? -6.82 -16.234 -10.336 1 96 22 ALA B C 1
ATOM 1454 O O . ALA B 1 22 ? -6.215 -16.172 -9.266 1 96 22 ALA B O 1
ATOM 1455 N N . GLY B 1 23 ? -6.207 -16.312 -11.484 1 96.94 23 GLY B N 1
ATOM 1456 C CA . GLY B 1 23 ? -4.754 -16.297 -11.586 1 96.94 23 GLY B CA 1
ATOM 1457 C C . GLY B 1 23 ? -4.246 -16.672 -12.961 1 96.94 23 GLY B C 1
ATOM 1458 O O . GLY B 1 23 ? -4.984 -16.609 -13.945 1 96.94 23 GLY B O 1
ATOM 1459 N N . TYR B 1 24 ? -2.969 -16.969 -13.016 1 97.94 24 TYR B N 1
ATOM 1460 C CA . TYR B 1 24 ? -2.287 -17.328 -14.258 1 97.94 24 TYR B CA 1
ATOM 1461 C C . TYR B 1 24 ? -1.327 -18.5 -14.031 1 97.94 24 TYR B C 1
ATOM 1463 O O . TYR B 1 24 ? -0.782 -18.656 -12.938 1 97.94 24 TYR B O 1
ATOM 1471 N N . PHE B 1 25 ? -1.183 -19.234 -15.047 1 98.56 25 PHE B N 1
ATOM 1472 C CA . PHE B 1 25 ? -0.199 -20.312 -15.055 1 98.56 25 PHE B CA 1
ATOM 1473 C C . PHE B 1 25 ? 0.749 -20.156 -16.234 1 98.56 25 PHE B C 1
ATOM 1475 O O . PHE B 1 25 ? 0.309 -20.109 -17.391 1 98.56 25 PHE B O 1
ATOM 1482 N N . ASP B 1 26 ? 1.935 -20.078 -15.938 1 98.25 26 ASP B N 1
ATOM 1483 C CA . ASP B 1 26 ? 3.002 -19.984 -16.922 1 98.25 26 ASP B CA 1
ATOM 1484 C C . ASP B 1 26 ? 3.783 -21.297 -17.016 1 98.25 26 ASP B C 1
ATOM 1486 O O . ASP B 1 26 ? 4.613 -21.594 -16.156 1 98.25 26 ASP B O 1
ATOM 1490 N N . PRO B 1 27 ? 3.553 -22.031 -18.094 1 98.25 27 PRO B N 1
ATOM 1491 C CA . PRO B 1 27 ? 4.258 -23.297 -18.234 1 98.25 27 PRO B CA 1
ATOM 1492 C C . PRO B 1 27 ? 5.77 -23.125 -18.359 1 98.25 27 PRO B C 1
ATOM 1494 O O . PRO B 1 27 ? 6.234 -22.141 -18.953 1 98.25 27 PRO B O 1
ATOM 1497 N N . ASP B 1 28 ? 6.453 -24.047 -17.812 1 97.56 28 ASP B N 1
ATOM 1498 C CA . ASP B 1 28 ? 7.891 -24.125 -18.047 1 97.56 28 ASP B CA 1
ATOM 1499 C C . ASP B 1 28 ? 8.188 -24.906 -19.328 1 97.56 28 ASP B C 1
ATOM 1501 O O . ASP B 1 28 ? 8.164 -26.141 -19.328 1 97.56 28 ASP B O 1
ATOM 1505 N N . TYR B 1 29 ? 8.531 -24.188 -20.344 1 96.19 29 TYR B N 1
ATOM 1506 C CA . TYR B 1 29 ? 8.742 -24.797 -21.656 1 96.19 29 TYR B CA 1
ATOM 1507 C C . TYR B 1 29 ? 10.164 -25.328 -21.797 1 96.19 29 TYR B C 1
ATOM 1509 O O . TYR B 1 29 ? 10.531 -25.906 -22.812 1 96.19 29 TYR B O 1
ATOM 1517 N N . GLY B 1 30 ? 10.93 -25.188 -20.781 1 92.62 30 GLY B N 1
ATOM 1518 C CA . GLY B 1 30 ? 12.312 -25.641 -20.828 1 92.62 30 GLY B CA 1
ATOM 1519 C C . GLY B 1 30 ? 13.234 -24.656 -21.531 1 92.62 30 GLY B C 1
ATOM 1520 O O . GLY B 1 30 ? 12.898 -23.484 -21.688 1 92.62 30 GLY B O 1
ATOM 1521 N N . ASP B 1 31 ? 14.422 -25.156 -21.781 1 89.25 31 ASP B N 1
ATOM 1522 C CA . ASP B 1 31 ? 15.398 -24.328 -22.5 1 89.25 31 ASP B CA 1
ATOM 1523 C C . ASP B 1 31 ? 15.086 -24.281 -23.984 1 89.25 31 ASP B C 1
ATOM 1525 O O . ASP B 1 31 ? 15.188 -25.281 -24.688 1 89.25 31 ASP B O 1
ATOM 1529 N N . ILE B 1 32 ? 14.625 -23.094 -24.344 1 86.94 32 ILE B N 1
ATOM 1530 C CA . ILE B 1 32 ? 14.258 -22.906 -25.75 1 86.94 32 ILE B CA 1
ATOM 1531 C C . ILE B 1 32 ? 15.43 -22.297 -26.516 1 86.94 32 ILE B C 1
ATOM 1533 O O . ILE B 1 32 ? 15.93 -21.234 -26.172 1 86.94 32 ILE B O 1
ATOM 1537 N N . PHE B 1 33 ? 15.914 -23.062 -27.5 1 85.25 33 PHE B N 1
ATOM 1538 C CA . PHE B 1 33 ? 16.984 -22.609 -28.375 1 85.25 33 PHE B CA 1
ATOM 1539 C C . PHE B 1 33 ? 16.609 -22.781 -29.844 1 85.25 33 PHE B C 1
ATOM 1541 O O . PHE B 1 33 ? 16.047 -23.812 -30.219 1 85.25 33 PHE B O 1
ATOM 1548 N N . PRO B 1 34 ? 16.969 -21.703 -30.641 1 85.88 34 PRO B N 1
ATOM 1549 C CA . PRO B 1 34 ? 17.484 -20.359 -30.344 1 85.88 34 PRO B CA 1
ATOM 1550 C C . PRO B 1 34 ? 16.422 -19.438 -29.75 1 85.88 34 PRO B C 1
ATOM 1552 O O . PRO B 1 34 ? 15.234 -19.609 -30.031 1 85.88 34 PRO B O 1
ATOM 1555 N N . LYS B 1 35 ? 16.828 -18.531 -29.031 1 84.56 35 LYS B N 1
ATOM 1556 C CA . LYS B 1 35 ? 15.922 -17.672 -28.281 1 84.56 35 LYS B CA 1
ATOM 1557 C C . LYS B 1 35 ? 15.086 -16.797 -29.219 1 84.56 35 LYS B C 1
ATOM 1559 O O . LYS B 1 35 ? 13.938 -16.469 -28.922 1 84.56 35 LYS B O 1
ATOM 1564 N N . GLU B 1 36 ? 15.688 -16.484 -30.312 1 88.75 36 GLU B N 1
ATOM 1565 C CA . GLU B 1 36 ? 15.016 -15.625 -31.297 1 88.75 36 GLU B CA 1
ATOM 1566 C C . GLU B 1 36 ? 13.742 -16.281 -31.812 1 88.75 36 GLU B C 1
ATOM 1568 O O . GLU B 1 36 ? 12.82 -15.602 -32.25 1 88.75 36 GLU B O 1
ATOM 1573 N N . ASN B 1 37 ? 13.703 -17.625 -31.75 1 89.5 37 ASN B N 1
ATOM 1574 C CA . ASN B 1 37 ? 12.555 -18.359 -32.281 1 89.5 37 ASN B CA 1
ATOM 1575 C C . ASN B 1 37 ? 11.672 -18.891 -31.141 1 89.5 37 ASN B C 1
ATOM 1577 O O . ASN B 1 37 ? 10.93 -19.859 -31.328 1 89.5 37 ASN B O 1
ATOM 1581 N N . SER B 1 38 ? 11.789 -18.266 -30.047 1 91.19 38 SER B N 1
ATOM 1582 C CA . SER B 1 38 ? 11.109 -18.781 -28.859 1 91.19 38 SER B CA 1
ATOM 1583 C C . SER B 1 38 ? 9.602 -18.828 -29.078 1 91.19 38 SER B C 1
ATOM 1585 O O . SER B 1 38 ? 8.953 -19.828 -28.75 1 91.19 38 SER B O 1
ATOM 1587 N N . GLU B 1 39 ? 9.039 -17.797 -29.578 1 92.38 39 GLU B N 1
ATOM 1588 C CA . GLU B 1 39 ? 7.598 -17.734 -29.781 1 92.38 39 GLU B CA 1
ATOM 1589 C C . GLU B 1 39 ? 7.117 -18.859 -30.703 1 92.38 39 GLU B C 1
ATOM 1591 O O . GLU B 1 39 ? 6.094 -19.484 -30.422 1 92.38 39 GLU B O 1
ATOM 1596 N N . GLN B 1 40 ? 7.828 -19.047 -31.719 1 93.06 40 GLN B N 1
ATOM 1597 C CA . GLN B 1 40 ? 7.457 -20.094 -32.656 1 93.06 40 GLN B CA 1
ATOM 1598 C C . GLN B 1 40 ? 7.598 -21.484 -32.031 1 93.06 40 GLN B C 1
ATOM 1600 O O . GLN B 1 40 ? 6.758 -22.359 -32.25 1 93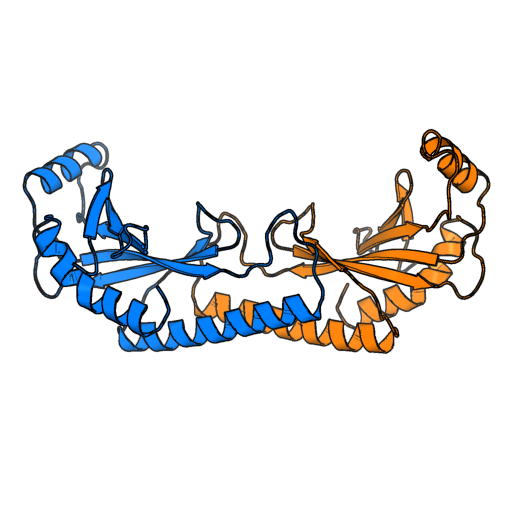.06 40 GLN B O 1
ATOM 1605 N N . ILE B 1 41 ? 8.625 -21.688 -31.328 1 94.62 41 ILE B N 1
ATOM 1606 C CA . ILE B 1 41 ? 8.875 -22.969 -30.688 1 94.62 41 ILE B CA 1
ATOM 1607 C C . ILE B 1 41 ? 7.781 -23.266 -29.656 1 94.62 41 ILE B C 1
ATOM 1609 O O . ILE B 1 41 ? 7.227 -24.375 -29.641 1 94.62 41 ILE B O 1
ATOM 1613 N N . ILE B 1 42 ? 7.469 -22.281 -28.891 1 95.88 42 ILE B N 1
ATOM 1614 C CA . ILE B 1 42 ? 6.426 -22.438 -27.891 1 95.88 42 ILE B CA 1
ATOM 1615 C C . ILE B 1 42 ? 5.09 -22.719 -28.562 1 95.88 42 ILE B C 1
ATOM 1617 O O . ILE B 1 42 ? 4.34 -23.609 -28.125 1 95.88 42 ILE B O 1
ATOM 1621 N N . SER B 1 43 ? 4.832 -21.984 -29.578 1 94.88 43 SER B N 1
ATOM 1622 C CA . SER B 1 43 ? 3.605 -22.219 -30.328 1 94.88 43 SER B CA 1
ATOM 1623 C C . SER B 1 43 ? 3.52 -23.656 -30.828 1 94.88 43 SER B C 1
ATOM 1625 O O . SER B 1 43 ? 2.449 -24.266 -30.797 1 94.88 43 SER B O 1
ATOM 1627 N N . THR B 1 44 ? 4.574 -24.156 -31.266 1 95.19 44 THR B N 1
ATOM 1628 C CA . THR B 1 44 ? 4.625 -25.531 -31.75 1 95.19 44 THR B CA 1
ATOM 1629 C C . THR B 1 44 ? 4.402 -26.516 -30.609 1 95.19 44 THR B C 1
ATOM 1631 O O . THR B 1 44 ? 3.682 -27.5 -30.766 1 95.19 44 THR B O 1
ATOM 1634 N N . MET B 1 45 ? 5.051 -26.234 -29.5 1 96.38 45 MET B N 1
ATOM 1635 C CA . MET B 1 45 ? 4.879 -27.094 -28.344 1 96.38 45 MET B CA 1
ATOM 1636 C C . MET B 1 45 ? 3.418 -27.141 -27.906 1 96.38 45 MET B C 1
ATOM 1638 O O . MET B 1 45 ? 2.904 -28.203 -27.562 1 96.38 45 MET B O 1
ATOM 1642 N N . LEU B 1 46 ? 2.764 -26 -27.891 1 96.69 46 LEU B N 1
ATOM 1643 C CA . LEU B 1 46 ? 1.359 -25.906 -27.516 1 96.69 46 LEU B CA 1
ATOM 1644 C C . LEU B 1 46 ? 0.473 -26.656 -28.5 1 96.69 46 LEU B C 1
ATOM 1646 O O . LEU B 1 46 ? -0.417 -27.406 -28.078 1 96.69 46 LEU B O 1
ATOM 1650 N N . LYS B 1 47 ? 0.765 -26.469 -29.75 1 95.75 47 LYS B N 1
ATOM 1651 C CA . LYS B 1 47 ? 0 -27.156 -30.781 1 95.75 47 LYS B CA 1
ATOM 1652 C C . LYS B 1 47 ? 0.142 -28.672 -30.672 1 95.75 47 LYS B C 1
ATOM 1654 O O . LYS B 1 47 ? -0.832 -29.406 -30.859 1 95.75 47 LYS B O 1
ATOM 1659 N N . ASN B 1 48 ? 1.318 -29.109 -30.375 1 96.94 48 ASN B N 1
ATOM 1660 C CA . ASN B 1 48 ? 1.616 -30.531 -30.297 1 96.94 48 ASN B CA 1
ATOM 1661 C C . ASN B 1 48 ? 1.229 -31.109 -28.938 1 96.94 48 ASN B C 1
ATOM 1663 O O . ASN B 1 48 ? 1.283 -32.312 -28.734 1 96.94 48 ASN B O 1
ATOM 1667 N N . HIS B 1 49 ? 0.844 -30.234 -28.016 1 97.5 49 HIS B N 1
ATOM 1668 C CA . HIS B 1 49 ? 0.543 -30.625 -26.641 1 97.5 49 HIS B CA 1
ATOM 1669 C C . HIS B 1 49 ? 1.733 -31.328 -26 1 97.5 49 HIS B C 1
ATOM 1671 O O . HIS B 1 49 ? 1.582 -32.406 -25.406 1 97.5 49 HIS B O 1
ATOM 1677 N N . ASP B 1 50 ? 2.914 -30.719 -26.172 1 97.12 50 ASP B N 1
ATOM 1678 C CA . ASP B 1 50 ? 4.109 -31.281 -25.547 1 97.12 50 ASP B CA 1
ATOM 1679 C C . ASP B 1 50 ? 3.951 -31.375 -24.031 1 97.12 50 ASP B C 1
ATOM 1681 O O . ASP B 1 50 ? 3.158 -30.641 -23.438 1 97.12 50 ASP B O 1
ATOM 1685 N N . LYS B 1 51 ? 4.723 -32.281 -23.5 1 98 51 LYS B N 1
ATOM 1686 C CA . LYS B 1 51 ? 4.613 -32.469 -22.062 1 98 51 LYS B CA 1
ATOM 1687 C C . LYS B 1 51 ? 5.555 -31.547 -21.312 1 98 51 LYS B C 1
ATOM 1689 O O . LYS B 1 51 ? 6.676 -31.281 -21.766 1 98 51 LYS B O 1
ATOM 1694 N N . ILE B 1 52 ? 5.074 -31.078 -20.219 1 97.94 52 ILE B N 1
ATOM 1695 C CA . ILE B 1 52 ? 5.898 -30.281 -19.312 1 97.94 52 ILE B CA 1
ATOM 1696 C C . ILE B 1 52 ? 5.816 -30.859 -17.891 1 97.94 52 ILE B C 1
ATOM 1698 O O . ILE B 1 52 ? 4.922 -31.656 -17.594 1 97.94 52 ILE B O 1
ATOM 1702 N N . CYS B 1 53 ? 6.77 -30.375 -17 1 97.75 53 CYS B N 1
ATOM 1703 C CA . CYS B 1 53 ? 6.84 -30.984 -15.68 1 97.75 53 CYS B CA 1
ATOM 1704 C C . CYS B 1 53 ? 6.5 -29.969 -14.594 1 97.75 53 CYS B C 1
ATOM 1706 O O . CYS B 1 53 ? 6.324 -30.328 -13.43 1 97.75 53 CYS B O 1
ATOM 1708 N N . ARG B 1 54 ? 6.418 -28.75 -15.008 1 97.75 54 ARG B N 1
ATOM 1709 C CA . ARG B 1 54 ? 6.215 -27.719 -14 1 97.75 54 ARG B CA 1
ATOM 1710 C C . ARG B 1 54 ? 5.82 -26.391 -14.641 1 97.75 54 ARG B C 1
ATOM 1712 O O . ARG B 1 54 ? 5.719 -26.312 -15.867 1 97.75 54 ARG B O 1
ATOM 1719 N N . GLY B 1 55 ? 5.57 -25.438 -13.828 1 98.19 55 GLY B N 1
ATOM 1720 C CA . GLY B 1 55 ? 5.32 -24.062 -14.219 1 98.19 55 GLY B CA 1
ATOM 1721 C C . GLY B 1 55 ? 5.219 -23.109 -13.039 1 98.19 55 GLY B C 1
ATOM 1722 O O . GLY B 1 55 ? 5.531 -23.484 -11.906 1 98.19 55 GLY B O 1
ATOM 1723 N N . MET B 1 56 ? 4.918 -21.922 -13.383 1 98.19 56 MET B N 1
ATOM 1724 C CA . MET B 1 56 ? 4.723 -20.891 -12.367 1 98.19 56 MET B CA 1
ATOM 1725 C C . MET B 1 56 ? 3.252 -20.5 -12.266 1 98.19 56 MET B C 1
ATOM 1727 O O . MET B 1 56 ? 2.588 -20.297 -13.281 1 98.19 56 MET B O 1
ATOM 1731 N N . MET B 1 57 ? 2.801 -20.453 -11.07 1 98.19 57 MET B N 1
ATOM 1732 C CA . MET B 1 57 ? 1.453 -19.953 -10.805 1 98.19 57 MET B CA 1
ATOM 1733 C C . MET B 1 57 ? 1.494 -18.562 -10.195 1 98.19 57 MET B C 1
ATOM 1735 O O . MET B 1 57 ? 2.266 -18.297 -9.273 1 98.19 57 MET B O 1
ATOM 1739 N N . MET B 1 58 ? 0.748 -17.688 -10.742 1 97.88 58 MET B N 1
ATOM 1740 C CA . M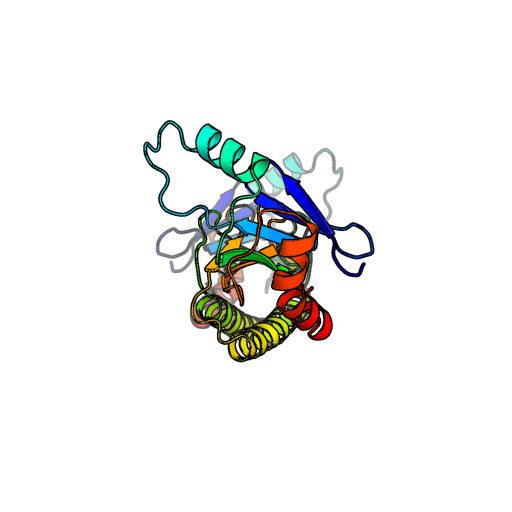ET B 1 58 ? 0.586 -16.328 -10.227 1 97.88 58 MET B CA 1
ATOM 1741 C C . MET B 1 58 ? -0.854 -16.078 -9.789 1 97.88 58 MET B C 1
ATOM 1743 O O . MET B 1 58 ? -1.787 -16.281 -10.57 1 97.88 58 MET B O 1
ATOM 1747 N N . VAL B 1 59 ? -1.013 -15.695 -8.578 1 97.88 59 VAL B N 1
ATOM 1748 C CA . VAL B 1 59 ? -2.352 -15.445 -8.047 1 97.88 59 VAL B CA 1
ATOM 1749 C C . VAL B 1 59 ? -2.346 -14.188 -7.191 1 97.88 59 VAL B C 1
ATOM 1751 O O . VAL B 1 59 ? -1.282 -13.672 -6.844 1 97.88 59 VAL B O 1
ATOM 1754 N N . PRO B 1 60 ? -3.523 -13.648 -6.934 1 96.88 60 PRO B N 1
ATOM 1755 C CA . PRO B 1 60 ? -3.578 -12.508 -6.02 1 96.88 60 PRO B CA 1
ATOM 1756 C C . PRO B 1 60 ? -2.973 -12.82 -4.652 1 96.88 60 PRO B C 1
ATOM 1758 O O . PRO B 1 60 ? -3.191 -13.906 -4.109 1 96.88 60 PRO B O 1
ATOM 1761 N N . PHE B 1 61 ? -2.205 -11.945 -4.227 1 97.38 61 PHE B N 1
ATOM 1762 C CA . PHE B 1 61 ? -1.566 -12.109 -2.926 1 97.38 61 PHE B CA 1
ATOM 1763 C C . PHE B 1 61 ? -2.342 -11.375 -1.84 1 97.38 61 PHE B C 1
ATOM 1765 O O . PHE B 1 61 ? -2.93 -12.008 -0.956 1 97.38 61 PHE B O 1
ATOM 1772 N N . VAL B 1 62 ? -2.453 -10.039 -1.971 1 96.06 62 VAL B N 1
ATOM 1773 C CA . VAL B 1 62 ? -3.199 -9.273 -0.974 1 96.06 62 VAL B CA 1
ATOM 1774 C C . VAL B 1 62 ? -3.537 -7.895 -1.526 1 96.06 62 VAL B C 1
ATOM 1776 O O . VAL B 1 62 ? -2.719 -7.273 -2.209 1 96.06 62 VAL B O 1
ATOM 1779 N N . LYS B 1 63 ? -4.781 -7.484 -1.282 1 94.38 63 LYS B N 1
ATOM 1780 C CA . LYS B 1 63 ? -5.219 -6.117 -1.548 1 94.38 63 LYS B CA 1
ATOM 1781 C C . LYS B 1 63 ? -5.211 -5.277 -0.273 1 94.38 63 LYS B C 1
ATOM 1783 O O . LYS B 1 63 ? -5.777 -5.68 0.746 1 94.38 63 LYS B O 1
ATOM 1788 N N . PHE B 1 64 ? -4.582 -4.207 -0.317 1 93.62 64 PHE B N 1
ATOM 1789 C CA . PHE B 1 64 ? -4.438 -3.398 0.887 1 93.62 64 PHE B CA 1
ATOM 1790 C C . PHE B 1 64 ? -5.676 -2.533 1.109 1 93.62 64 PHE B C 1
ATOM 1792 O O . PHE B 1 64 ? -6.094 -2.322 2.25 1 93.62 64 PHE B O 1
ATOM 1799 N N . GLY B 1 65 ? -6.207 -1.978 0.089 1 90.75 65 GLY B N 1
ATOM 1800 C CA . GLY B 1 65 ? -7.355 -1.093 0.209 1 90.75 65 GLY B CA 1
ATOM 1801 C C . GLY B 1 65 ? -6.984 0.312 0.644 1 90.75 65 GLY B C 1
ATOM 1802 O O . GLY B 1 65 ? -7.777 0.996 1.296 1 90.75 65 GLY B O 1
ATOM 1803 N N . LEU B 1 66 ? -5.777 0.716 0.354 1 91.94 66 LEU B N 1
ATOM 1804 C CA . LEU B 1 66 ? -5.289 1.982 0.889 1 91.94 66 LEU B CA 1
ATOM 1805 C C . LEU B 1 66 ? -4.695 2.848 -0.217 1 91.94 66 LEU B C 1
ATOM 1807 O O . LEU B 1 66 ? -4.328 4 0.021 1 91.94 66 LEU B O 1
ATOM 1811 N N . PHE B 1 67 ? -4.648 2.32 -1.399 1 87.25 67 PHE B N 1
ATOM 1812 C CA . PHE B 1 67 ? -3.922 3.059 -2.426 1 87.25 67 PHE B CA 1
ATOM 1813 C C . PHE B 1 67 ? -4.816 3.332 -3.631 1 87.25 67 PHE B C 1
ATOM 1815 O O . PHE B 1 67 ? -4.367 3.244 -4.773 1 87.25 67 PHE B O 1
ATOM 1822 N N . ASP B 1 68 ? -5.93 3.596 -3.248 1 81.81 68 ASP B N 1
ATOM 1823 C CA . ASP B 1 68 ? -6.84 4.164 -4.238 1 81.81 68 ASP B CA 1
ATOM 1824 C C . ASP B 1 68 ? -6.66 5.676 -4.348 1 81.81 68 ASP B C 1
ATOM 1826 O O . ASP B 1 68 ? -6.504 6.363 -3.334 1 81.81 68 ASP B O 1
ATOM 1830 N N . ARG B 1 69 ? -6.707 6.16 -5.473 1 77.5 69 ARG B N 1
ATOM 1831 C CA . ARG B 1 69 ? -6.434 7.57 -5.723 1 77.5 69 ARG B CA 1
ATOM 1832 C C . ARG B 1 69 ? -7.406 8.461 -4.965 1 77.5 69 ARG B C 1
ATOM 1834 O O . ARG B 1 69 ? -7.055 9.578 -4.562 1 77.5 69 ARG B O 1
ATOM 1841 N N . ASP B 1 70 ? -8.539 8.117 -4.773 1 82.44 70 ASP B N 1
ATOM 1842 C CA . ASP B 1 70 ? -9.547 8.945 -4.117 1 82.44 70 ASP B CA 1
ATOM 1843 C C . ASP B 1 70 ? -9.648 8.609 -2.631 1 82.44 70 ASP B C 1
ATOM 1845 O O . ASP B 1 70 ? -10.648 8.938 -1.983 1 82.44 70 ASP B O 1
ATOM 1849 N N . LEU B 1 71 ? -8.641 8.008 -2.186 1 88 71 LEU B N 1
ATOM 1850 C CA . LEU B 1 71 ? -8.68 7.594 -0.788 1 88 71 LEU B CA 1
ATOM 1851 C C . LEU B 1 71 ? -8.836 8.797 0.133 1 88 71 LEU B C 1
ATOM 1853 O O . LEU B 1 71 ? -8.133 9.797 -0.021 1 88 71 LEU B O 1
ATOM 1857 N N . ASP B 1 72 ? -9.703 8.859 0.93 1 92.88 72 ASP B N 1
ATOM 1858 C CA . ASP B 1 72 ? -9.93 9.734 2.072 1 92.88 72 ASP B CA 1
ATOM 1859 C C . ASP B 1 72 ? -10.422 8.953 3.281 1 92.88 72 ASP B C 1
ATOM 1861 O O . ASP B 1 72 ? -11.578 8.516 3.314 1 92.88 72 ASP B O 1
ATOM 1865 N N . THR B 1 73 ? -9.516 8.703 4.215 1 95.19 73 THR B N 1
ATOM 1866 C CA . THR B 1 73 ? -9.828 7.785 5.305 1 95.19 73 THR B CA 1
ATOM 1867 C C . THR B 1 73 ? -9.242 8.289 6.621 1 95.19 73 THR B C 1
ATOM 1869 O O . THR B 1 73 ? -8.891 9.461 6.742 1 95.19 73 THR B O 1
ATOM 1872 N N . SER B 1 74 ? -9.242 7.426 7.691 1 95.75 74 SER B N 1
ATOM 1873 C CA . SER B 1 74 ? -8.742 7.781 9.016 1 95.75 74 SER B CA 1
ATOM 1874 C C . SER B 1 74 ? -7.637 6.824 9.461 1 95.75 74 SER B C 1
ATOM 1876 O O . SER B 1 74 ? -7.461 5.754 8.875 1 95.75 74 SER B O 1
ATOM 1878 N N . LEU B 1 75 ? -6.98 7.262 10.477 1 96.38 75 LEU B N 1
ATOM 1879 C CA . LEU B 1 75 ? -5.934 6.426 11.055 1 96.38 75 LEU B CA 1
ATOM 1880 C C . LEU B 1 75 ? -6.5 5.082 11.508 1 96.38 75 LEU B C 1
ATOM 1882 O O . LEU B 1 75 ? -5.887 4.039 11.281 1 96.38 75 LEU B O 1
ATOM 1886 N N . SER B 1 76 ? -7.621 5.117 12.117 1 95 76 SER B N 1
ATOM 1887 C CA . SER B 1 76 ? -8.234 3.885 12.609 1 95 76 SER B CA 1
ATOM 1888 C C . SER B 1 76 ? -8.523 2.92 11.461 1 95 76 SER B C 1
ATOM 1890 O O . SER B 1 76 ? -8.281 1.717 11.586 1 95 76 SER B O 1
ATOM 1892 N N . ASN B 1 77 ? -9.008 3.484 10.414 1 95.31 77 ASN B N 1
ATOM 1893 C CA . ASN B 1 77 ? -9.305 2.652 9.25 1 95.31 77 ASN B CA 1
ATOM 1894 C C . ASN B 1 77 ? -8.031 2.078 8.633 1 95.31 77 ASN B C 1
ATOM 1896 O O . ASN B 1 77 ? -8.008 0.923 8.203 1 95.31 77 ASN B O 1
ATOM 1900 N N . VAL B 1 78 ? -7.016 2.908 8.547 1 96.75 78 VAL B N 1
ATOM 1901 C CA . VAL B 1 78 ? -5.734 2.436 8.023 1 96.75 78 VAL B CA 1
ATOM 1902 C C . VAL B 1 78 ? -5.223 1.286 8.891 1 96.75 78 VAL B C 1
ATOM 1904 O O . VAL B 1 78 ? -4.789 0.255 8.367 1 96.75 78 VAL B O 1
ATOM 1907 N N . GLN B 1 79 ? -5.312 1.427 10.156 1 96.44 79 GLN B N 1
ATOM 1908 C CA . GLN B 1 79 ? -4.867 0.387 11.078 1 96.44 79 GLN B CA 1
ATOM 1909 C C . GLN B 1 79 ? -5.656 -0.904 10.875 1 96.44 79 GLN B C 1
ATOM 1911 O O . GLN B 1 79 ? -5.078 -1.994 10.867 1 96.44 79 GLN B O 1
ATOM 1916 N N . GLU B 1 80 ? -6.879 -0.766 10.75 1 96.25 80 GLU B N 1
ATOM 1917 C CA . GLU B 1 80 ? -7.727 -1.931 10.516 1 96.25 80 GLU B CA 1
ATOM 1918 C C . GLU B 1 80 ? -7.316 -2.666 9.242 1 96.25 80 GLU B C 1
ATOM 1920 O O . GLU B 1 80 ? -7.266 -3.898 9.227 1 96.25 80 GLU B O 1
ATOM 1925 N N . ASN B 1 81 ? -7.086 -1.91 8.25 1 95.94 81 ASN B N 1
ATOM 1926 C CA . ASN B 1 81 ? -6.684 -2.514 6.98 1 95.94 81 ASN B CA 1
ATOM 1927 C C . ASN B 1 81 ? -5.324 -3.201 7.094 1 95.94 81 ASN B C 1
ATOM 1929 O O . ASN B 1 81 ? -5.125 -4.285 6.547 1 95.94 81 ASN B O 1
ATOM 1933 N N . VAL B 1 82 ? -4.434 -2.58 7.781 1 97.06 82 VAL B N 1
ATOM 1934 C CA . VAL B 1 82 ? -3.111 -3.166 7.969 1 97.06 82 VAL B CA 1
ATOM 1935 C C . VAL B 1 82 ? -3.229 -4.461 8.773 1 97.06 82 VAL B C 1
ATOM 1937 O O . VAL B 1 82 ? -2.553 -5.445 8.477 1 97.06 82 VAL B O 1
ATOM 1940 N N . ASP B 1 83 ? -4.062 -4.449 9.758 1 96.5 83 ASP B N 1
ATOM 1941 C CA . ASP B 1 83 ? -4.297 -5.656 10.539 1 96.5 83 ASP B CA 1
ATOM 1942 C C . ASP B 1 83 ? -4.871 -6.773 9.672 1 96.5 83 ASP B C 1
ATOM 1944 O O . ASP B 1 83 ? -4.449 -7.93 9.773 1 96.5 83 ASP B O 1
ATOM 1948 N N . ARG B 1 84 ? -5.852 -6.406 8.93 1 96.56 84 ARG B N 1
ATOM 1949 C CA . ARG B 1 84 ? -6.445 -7.367 8.008 1 96.56 84 ARG B CA 1
ATOM 1950 C C . ARG B 1 84 ? -5.387 -7.965 7.082 1 96.56 84 ARG B C 1
ATOM 1952 O O . ARG B 1 84 ? -5.355 -9.18 6.867 1 96.56 84 ARG B O 1
ATOM 1959 N N . VAL B 1 85 ? -4.57 -7.137 6.508 1 97.19 85 VAL B N 1
ATOM 1960 C CA . VAL B 1 85 ? -3.5 -7.574 5.617 1 97.19 85 VAL B CA 1
ATOM 1961 C C . VAL B 1 85 ? -2.562 -8.523 6.363 1 97.19 85 VAL B C 1
ATOM 1963 O O . VAL B 1 85 ? -2.193 -9.578 5.84 1 97.19 85 VAL B O 1
ATOM 1966 N N . ASN B 1 86 ? -2.209 -8.141 7.535 1 96.62 86 ASN B N 1
ATOM 1967 C CA . ASN B 1 86 ? -1.313 -8.969 8.336 1 96.62 86 ASN B CA 1
ATOM 1968 C C . ASN B 1 86 ? -1.889 -10.367 8.555 1 96.62 86 ASN B C 1
ATOM 1970 O O . ASN B 1 86 ? -1.175 -11.359 8.43 1 96.62 86 ASN B O 1
ATOM 1974 N N . GLN B 1 87 ? -3.121 -10.422 8.891 1 96.56 87 GLN B N 1
ATOM 1975 C CA . GLN B 1 87 ? -3.783 -11.711 9.086 1 96.56 87 GLN B CA 1
ATOM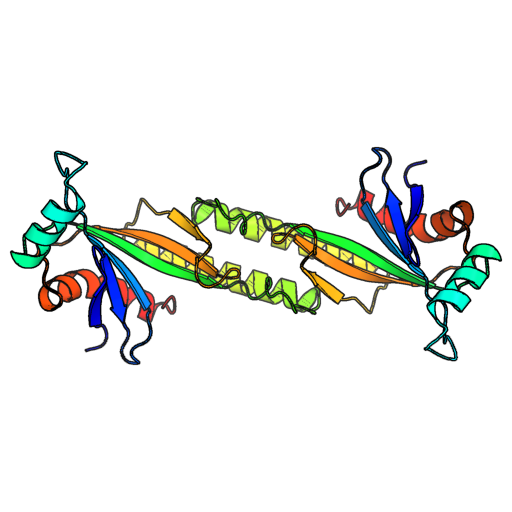 1976 C C . GLN B 1 87 ? -3.781 -12.523 7.797 1 96.56 87 GLN B C 1
ATOM 1978 O O . GLN B 1 87 ? -3.555 -13.734 7.824 1 96.56 87 GLN B O 1
ATOM 1983 N N . HIS B 1 88 ? -4.051 -11.883 6.766 1 97.69 88 HIS B N 1
ATOM 1984 C CA . HIS B 1 88 ? -4.07 -12.539 5.465 1 97.69 88 HIS B CA 1
ATOM 1985 C C . HIS B 1 88 ? -2.695 -13.094 5.102 1 97.69 88 HIS B C 1
ATOM 1987 O O . HIS B 1 88 ? -2.586 -14.195 4.566 1 97.69 88 HIS B O 1
ATOM 1993 N N . LEU B 1 89 ? -1.645 -12.352 5.391 1 97.69 89 LEU B N 1
ATOM 1994 C CA . LEU B 1 89 ? -0.277 -12.789 5.129 1 97.69 89 LEU B CA 1
ATOM 1995 C C . LEU B 1 89 ? 0.071 -14.016 5.965 1 97.69 89 LEU B C 1
ATOM 1997 O O . LEU B 1 89 ? 0.794 -14.898 5.504 1 97.69 89 LEU B O 1
ATOM 2001 N N . GLN B 1 90 ? -0.426 -14 7.137 1 96.75 90 GLN B N 1
ATOM 2002 C CA . GLN B 1 90 ? -0.202 -15.172 7.98 1 96.75 90 GLN B CA 1
ATOM 2003 C C . GLN B 1 90 ? -0.816 -16.422 7.359 1 96.75 90 GLN B C 1
ATOM 2005 O O . GLN B 1 90 ? -0.229 -17.5 7.422 1 96.75 90 GLN B O 1
ATOM 2010 N N . LYS B 1 91 ? -1.991 -16.234 6.844 1 97.25 91 LYS B N 1
ATOM 2011 C CA . LYS B 1 91 ? -2.629 -17.359 6.152 1 97.25 91 LYS B CA 1
ATOM 2012 C C . LYS B 1 91 ? -1.781 -17.828 4.973 1 97.25 91 LYS B C 1
ATOM 2014 O O . LYS B 1 91 ? -1.634 -19.031 4.75 1 97.25 91 LYS B O 1
ATOM 2019 N N . TRP B 1 92 ? -1.256 -16.938 4.234 1 97.88 92 TRP B N 1
ATOM 2020 C CA . TRP B 1 92 ? -0.385 -17.281 3.115 1 97.88 92 TRP B CA 1
ATOM 2021 C C . TRP B 1 92 ? 0.849 -18.031 3.594 1 97.88 92 TRP B C 1
ATOM 2023 O O . TRP B 1 92 ? 1.232 -19.047 3.004 1 97.88 92 TRP B O 1
ATOM 2033 N N . ASN B 1 93 ? 1.464 -17.516 4.602 1 96.38 93 ASN B N 1
ATOM 2034 C CA . ASN B 1 93 ? 2.637 -18.172 5.152 1 96.38 93 ASN B CA 1
ATOM 2035 C C . ASN B 1 93 ? 2.348 -19.641 5.488 1 96.38 93 ASN B C 1
ATOM 2037 O O . ASN B 1 93 ? 3.113 -20.531 5.113 1 96.38 93 ASN B O 1
ATOM 2041 N N . ALA B 1 94 ? 1.298 -19.844 6.164 1 96.62 94 ALA B N 1
ATOM 2042 C CA . ALA B 1 94 ? 0.902 -21.203 6.547 1 96.62 94 ALA B CA 1
ATOM 2043 C C . ALA B 1 94 ? 0.634 -22.062 5.316 1 96.62 94 ALA B C 1
ATOM 2045 O O . ALA B 1 94 ? 1.026 -23.234 5.27 1 96.62 94 ALA B O 1
ATOM 2046 N N . THR B 1 95 ? -0.031 -21.5 4.383 1 97.31 95 THR B N 1
ATOM 2047 C CA . THR B 1 95 ? -0.415 -22.234 3.188 1 97.31 95 THR B CA 1
ATOM 2048 C C . THR B 1 95 ? 0.812 -22.594 2.354 1 97.31 95 THR B C 1
ATOM 2050 O O . THR B 1 95 ? 0.931 -23.719 1.857 1 97.31 95 THR B O 1
ATOM 2053 N N . LEU B 1 96 ? 1.761 -21.656 2.188 1 96.44 96 LEU B N 1
ATOM 2054 C CA . LEU B 1 96 ? 2.977 -21.938 1.432 1 96.44 96 LEU B CA 1
ATOM 2055 C C . LEU B 1 96 ? 3.797 -23.031 2.105 1 96.44 96 LEU B C 1
ATOM 2057 O O . LEU B 1 96 ? 4.426 -23.859 1.428 1 96.44 96 LEU B O 1
ATOM 2061 N N . SER B 1 97 ? 3.777 -22.984 3.369 1 94.56 97 SER B N 1
ATOM 2062 C CA . SER B 1 97 ? 4.441 -24.047 4.117 1 94.56 97 SER B CA 1
ATOM 2063 C C . SER B 1 97 ? 3.789 -25.391 3.85 1 94.56 97 SER B C 1
ATOM 2065 O O . SER B 1 97 ? 4.48 -26.391 3.643 1 94.56 97 SER B O 1
ATOM 2067 N N . GLU B 1 98 ? 2.512 -25.422 3.832 1 94.81 98 GLU B N 1
ATOM 2068 C CA . GLU B 1 98 ? 1.767 -26.656 3.564 1 94.81 98 GLU B CA 1
ATOM 2069 C C . GLU B 1 98 ? 2.051 -27.172 2.158 1 94.81 98 GLU B C 1
ATOM 2071 O O . GLU B 1 98 ? 2.117 -28.375 1.94 1 94.81 98 GLU B O 1
ATOM 2076 N N . LEU B 1 99 ? 2.232 -26.234 1.232 1 94.44 99 LEU B N 1
ATOM 2077 C CA . LEU B 1 99 ? 2.531 -26.594 -0.152 1 94.44 99 LEU B CA 1
ATOM 2078 C C . LEU B 1 99 ? 4.012 -26.922 -0.322 1 94.44 99 LEU B C 1
ATOM 2080 O O . LEU B 1 99 ? 4.449 -27.281 -1.416 1 94.44 99 LEU B O 1
ATOM 2084 N N . ASN B 1 100 ? 4.816 -26.75 0.717 1 92.75 100 ASN B N 1
ATOM 2085 C CA . ASN B 1 100 ? 6.262 -26.938 0.673 1 92.75 100 ASN B CA 1
ATOM 2086 C C . ASN B 1 100 ? 6.906 -26.047 -0.394 1 92.75 100 ASN B C 1
ATOM 2088 O O . ASN B 1 100 ? 7.762 -26.516 -1.153 1 92.75 100 ASN B O 1
ATOM 2092 N N . CYS B 1 101 ? 6.332 -24.891 -0.48 1 92.12 101 CYS B N 1
ATOM 2093 C CA . CYS B 1 101 ? 6.852 -23.922 -1.432 1 92.12 101 CYS B CA 1
ATOM 2094 C C . CYS B 1 101 ? 8.055 -23.188 -0.855 1 92.12 101 CYS B C 1
ATOM 2096 O O . CYS B 1 101 ? 7.914 -22.406 0.092 1 92.12 101 CYS B O 1
ATOM 2098 N N . LYS B 1 102 ? 9.164 -23.391 -1.476 1 88.31 102 LYS B N 1
ATOM 2099 C CA . LYS B 1 102 ? 10.398 -22.812 -0.952 1 88.31 102 LYS B CA 1
ATOM 2100 C C . LYS B 1 102 ? 10.734 -21.5 -1.673 1 88.31 102 LYS B C 1
ATOM 2102 O O . LYS B 1 102 ? 11.5 -20.688 -1.162 1 88.31 102 LYS B O 1
ATOM 2107 N N . PHE B 1 103 ? 10.188 -21.453 -2.848 1 94.38 103 PHE B N 1
ATOM 2108 C CA . PHE B 1 103 ? 10.5 -20.281 -3.656 1 94.38 103 PHE B CA 1
ATOM 2109 C C . PHE B 1 103 ? 9.227 -19.562 -4.102 1 94.38 103 PHE B C 1
ATOM 2111 O O . PHE B 1 103 ? 8.25 -20.219 -4.477 1 94.38 103 PHE B O 1
ATOM 2118 N N . HIS B 1 104 ? 9.242 -18.266 -3.945 1 97.06 104 HIS B N 1
ATOM 2119 C CA . HIS B 1 104 ? 8.156 -17.438 -4.453 1 97.06 104 HIS B CA 1
ATOM 2120 C C . HIS B 1 104 ? 8.609 -16 -4.645 1 97.06 104 HIS B C 1
ATOM 2122 O O . HIS B 1 104 ? 9.688 -15.617 -4.191 1 97.06 104 HIS B O 1
ATOM 2128 N N . SER B 1 105 ? 7.855 -15.266 -5.348 1 96.94 105 SER B N 1
ATOM 2129 C CA . SER B 1 105 ? 8.078 -13.836 -5.531 1 96.94 105 SER B CA 1
ATOM 2130 C C . SER B 1 105 ? 6.773 -13.055 -5.426 1 96.94 105 SER B C 1
ATOM 2132 O O . SER B 1 105 ? 5.703 -13.586 -5.742 1 96.94 105 SER B O 1
ATOM 2134 N N . VAL B 1 106 ? 6.914 -11.898 -4.941 1 97.06 106 VAL B N 1
ATOM 2135 C CA . 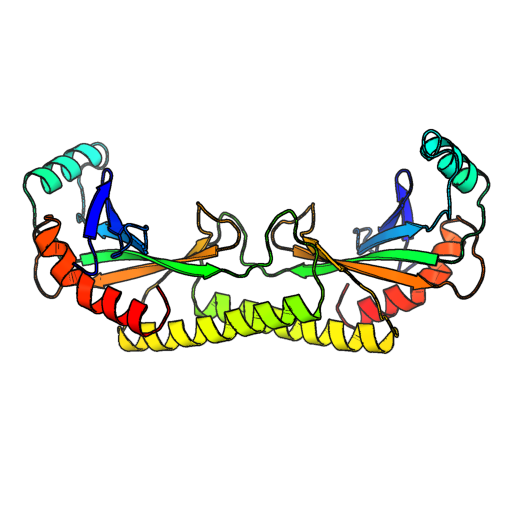VAL B 1 106 ? 5.773 -11 -4.801 1 97.06 106 VAL B CA 1
ATOM 2136 C C . VAL B 1 106 ? 6.012 -9.734 -5.617 1 97.06 106 VAL B C 1
ATOM 2138 O O . VAL B 1 106 ? 7.105 -9.156 -5.578 1 97.06 106 VAL B O 1
ATOM 2141 N N . ARG B 1 107 ? 4.977 -9.375 -6.367 1 95.88 107 ARG B N 1
ATOM 2142 C CA . ARG B 1 107 ? 5.043 -8.18 -7.203 1 95.88 107 ARG B CA 1
ATOM 2143 C C . ARG B 1 107 ? 3.734 -7.402 -7.148 1 95.88 107 ARG B C 1
ATOM 2145 O O . ARG B 1 107 ? 2.729 -7.898 -6.637 1 95.88 107 ARG B O 1
ATOM 2152 N N . ILE B 1 108 ? 3.797 -6.156 -7.594 1 92.5 108 ILE B N 1
ATOM 2153 C CA . ILE B 1 108 ? 2.57 -5.379 -7.734 1 92.5 108 ILE B CA 1
ATOM 2154 C C . ILE B 1 108 ? 1.75 -5.914 -8.906 1 92.5 108 ILE B C 1
ATOM 2156 O O . ILE B 1 108 ? 2.303 -6.258 -9.953 1 92.5 108 ILE B O 1
ATOM 2160 N N . SER B 1 109 ? 0.498 -5.941 -8.672 1 90.62 109 SER B N 1
ATOM 2161 C CA . SER B 1 109 ? -0.394 -6.348 -9.75 1 90.62 109 SER B CA 1
ATOM 2162 C C . SER B 1 109 ? -0.407 -5.32 -10.875 1 90.62 109 SER B C 1
ATOM 2164 O O . SER B 1 109 ? -0.456 -4.113 -10.617 1 90.62 109 SER B O 1
ATOM 2166 N N . HIS B 1 110 ? -0.432 -5.734 -12.016 1 83.56 110 HIS B N 1
ATOM 2167 C CA . HIS B 1 110 ? -0.468 -4.84 -13.172 1 83.56 110 HIS B CA 1
ATOM 2168 C C . HIS B 1 110 ? -1.862 -4.254 -13.375 1 83.56 110 HIS B C 1
ATOM 2170 O O . HIS B 1 110 ? -2.021 -3.236 -14.047 1 83.56 110 HIS B O 1
ATOM 2176 N N . THR B 1 111 ? -2.803 -4.918 -12.844 1 82.12 111 THR B N 1
ATOM 2177 C CA . THR B 1 111 ? -4.188 -4.531 -13.102 1 82.12 111 THR B CA 1
ATOM 2178 C C . THR B 1 111 ? -4.742 -3.719 -11.938 1 82.12 111 THR B C 1
ATOM 2180 O O . THR B 1 111 ? -5.758 -3.035 -12.078 1 82.12 111 THR B O 1
ATOM 2183 N N . ASP B 1 112 ? -4.145 -3.789 -10.844 1 85.44 112 ASP B N 1
ATOM 2184 C CA . ASP B 1 112 ? -4.609 -3.111 -9.633 1 85.44 112 ASP B CA 1
ATOM 2185 C C . ASP B 1 112 ? -3.432 -2.633 -8.789 1 85.44 112 ASP B C 1
ATOM 2187 O O . ASP B 1 112 ? -2.744 -3.439 -8.156 1 85.44 112 ASP B O 1
ATOM 2191 N N . GLN B 1 113 ? -3.293 -1.437 -8.688 1 84.69 113 GLN B N 1
ATOM 2192 C CA . GLN B 1 113 ? -2.133 -0.861 -8.008 1 84.69 113 GLN B CA 1
ATOM 2193 C C . GLN B 1 113 ? -2.223 -1.057 -6.5 1 84.69 113 GLN B C 1
ATOM 2195 O O . GLN B 1 113 ? -1.24 -0.851 -5.785 1 84.69 113 GLN B O 1
ATOM 2200 N N . ASP B 1 114 ? -3.283 -1.435 -5.984 1 89.88 114 ASP B N 1
ATOM 2201 C CA . ASP B 1 114 ? -3.508 -1.644 -4.559 1 89.88 114 ASP B CA 1
ATOM 2202 C C . ASP B 1 114 ? -3.377 -3.121 -4.191 1 89.88 114 ASP B C 1
ATOM 2204 O O . ASP B 1 114 ? -3.721 -3.521 -3.078 1 89.88 114 ASP B O 1
ATOM 2208 N N . MET B 1 115 ? -2.957 -3.893 -5.172 1 92 115 MET B N 1
ATOM 2209 C CA . MET B 1 115 ? -2.928 -5.344 -4.996 1 92 115 MET B CA 1
ATOM 2210 C C . MET B 1 115 ? -1.54 -5.898 -5.301 1 92 115 MET B C 1
ATOM 2212 O O . MET B 1 115 ? -0.904 -5.496 -6.273 1 92 115 MET B O 1
ATOM 2216 N N . LEU B 1 116 ? -1.077 -6.758 -4.441 1 95.81 116 LEU B N 1
ATOM 2217 C CA . LEU B 1 116 ? 0.119 -7.547 -4.719 1 95.81 116 LEU B CA 1
ATOM 2218 C C . LEU B 1 116 ? -0.251 -8.93 -5.246 1 95.81 116 LEU B C 1
ATOM 2220 O O . LEU B 1 116 ? -1.343 -9.43 -4.969 1 95.81 116 LEU B O 1
ATOM 2224 N N . THR B 1 117 ? 0.606 -9.438 -6.039 1 97 117 THR B N 1
ATOM 2225 C CA . THR B 1 117 ? 0.469 -10.797 -6.531 1 97 117 THR B CA 1
ATOM 2226 C C . THR B 1 117 ? 1.644 -11.664 -6.078 1 97 117 THR B C 1
ATOM 2228 O O . THR B 1 117 ? 2.736 -11.148 -5.824 1 97 117 THR B O 1
ATOM 2231 N N . ILE B 1 118 ? 1.395 -12.898 -5.965 1 97.88 118 ILE B N 1
ATOM 2232 C CA . ILE B 1 118 ? 2.445 -13.836 -5.586 1 97.88 118 ILE B CA 1
ATOM 2233 C C . ILE B 1 118 ? 2.609 -14.898 -6.676 1 97.88 118 ILE B C 1
ATOM 2235 O O . ILE B 1 118 ? 1.623 -15.352 -7.258 1 97.88 118 ILE B O 1
ATOM 2239 N N . THR B 1 119 ? 3.844 -15.172 -7.008 1 98.19 119 THR B N 1
ATOM 2240 C CA . THR B 1 119 ? 4.191 -16.188 -8 1 98.19 119 THR B CA 1
ATOM 2241 C C . THR B 1 119 ? 5.035 -17.281 -7.371 1 98.19 119 THR B C 1
ATOM 2243 O O . THR B 1 119 ? 6 -17 -6.652 1 98.19 119 THR B O 1
ATOM 2246 N N . PHE B 1 120 ? 4.629 -18.531 -7.574 1 98.19 120 PHE B N 1
ATOM 2247 C CA . PHE B 1 120 ? 5.375 -19.656 -7.039 1 98.19 120 PHE B CA 1
ATOM 2248 C C . PHE B 1 120 ? 5.301 -20.844 -7.98 1 98.19 120 PHE B C 1
ATOM 2250 O O . PHE B 1 120 ? 4.402 -20.938 -8.82 1 98.19 120 PHE B O 1
ATOM 2257 N N . PRO B 1 121 ? 6.289 -21.734 -7.918 1 97.88 121 PRO B N 1
ATOM 2258 C CA . PRO B 1 121 ? 6.324 -22.875 -8.836 1 97.88 121 PRO B CA 1
ATOM 2259 C C . PRO B 1 121 ? 5.355 -23.984 -8.438 1 97.88 121 PRO B C 1
ATOM 2261 O O . PRO B 1 121 ? 5.078 -24.172 -7.246 1 97.88 121 PRO B O 1
ATOM 2264 N N . ILE B 1 122 ? 4.836 -24.562 -9.414 1 97.5 122 ILE B N 1
ATOM 2265 C CA . ILE B 1 122 ? 4.082 -25.812 -9.25 1 97.5 122 ILE B CA 1
ATOM 2266 C C . ILE B 1 122 ? 4.809 -26.953 -9.961 1 97.5 122 ILE B C 1
ATOM 2268 O O . ILE B 1 122 ? 5.062 -26.875 -11.164 1 97.5 122 ILE B O 1
ATOM 2272 N N . LEU B 1 123 ? 5.152 -27.938 -9.172 1 96.56 123 LEU B N 1
ATOM 2273 C CA . LEU B 1 123 ? 5.719 -29.172 -9.727 1 96.56 123 LEU B CA 1
ATOM 2274 C C . LEU B 1 123 ? 4.633 -30.219 -9.945 1 96.56 123 LEU B C 1
ATOM 2276 O O . LEU B 1 123 ? 3.861 -30.516 -9.031 1 96.56 123 LEU B O 1
ATOM 2280 N N . PHE B 1 124 ? 4.641 -30.719 -11.164 1 97.69 124 PHE B N 1
ATOM 2281 C CA . PHE B 1 124 ? 3.605 -31.688 -11.492 1 97.69 124 PHE B CA 1
ATOM 2282 C C . PHE B 1 124 ? 3.988 -33.062 -10.992 1 97.69 124 PHE B C 1
ATOM 2284 O O . PHE B 1 124 ? 5.168 -33.375 -10.797 1 97.69 124 PHE B O 1
ATOM 2291 N N . SER B 1 125 ? 3.02 -33.875 -10.758 1 96.88 125 SER B N 1
ATOM 2292 C CA . SER B 1 125 ? 3.24 -35.25 -10.312 1 96.88 125 SER B CA 1
ATOM 2293 C C . SER B 1 125 ? 3.803 -36.094 -11.438 1 96.88 125 SER B C 1
ATOM 2295 O O . SER B 1 125 ? 4.449 -37.125 -11.188 1 96.88 125 SER B O 1
ATOM 2297 N N . GLN B 1 126 ? 3.578 -35.719 -12.688 1 97.75 126 GLN B N 1
ATOM 2298 C CA . GLN B 1 126 ? 4.059 -36.406 -13.891 1 97.75 126 GLN B CA 1
ATOM 2299 C C . GLN B 1 126 ? 4.125 -35.438 -15.07 1 97.75 126 GLN B C 1
ATOM 2301 O O . GLN B 1 126 ? 3.447 -34.406 -15.078 1 97.75 126 GLN B O 1
ATOM 2306 N N . PRO B 1 127 ? 5.008 -35.812 -15.984 1 98.12 127 PRO B N 1
ATOM 2307 C CA . PRO B 1 127 ? 4.957 -35 -17.203 1 98.12 127 PRO B CA 1
ATOM 2308 C C . PRO B 1 127 ? 3.547 -34.875 -17.766 1 98.12 127 PRO B C 1
ATOM 2310 O O . PRO B 1 127 ? 2.854 -35.875 -17.938 1 98.12 127 PRO B O 1
ATOM 2313 N N . THR B 1 128 ? 3.104 -33.688 -17.953 1 98.56 128 THR B N 1
ATOM 2314 C CA . THR B 1 128 ? 1.709 -33.438 -18.281 1 98.56 128 THR B CA 1
ATOM 2315 C C . THR B 1 128 ? 1.602 -32.688 -19.609 1 98.56 128 THR B C 1
ATOM 2317 O O . THR B 1 128 ? 2.301 -31.688 -19.828 1 98.56 128 THR B O 1
ATOM 2320 N N . PRO B 1 129 ? 0.755 -33.188 -20.531 1 98.38 129 PRO B N 1
ATOM 2321 C CA . PRO B 1 129 ? 0.588 -32.5 -21.812 1 98.38 129 PRO B CA 1
ATOM 2322 C C . PRO B 1 129 ? 0.065 -31.078 -21.656 1 98.38 129 PRO B C 1
ATOM 2324 O O . PRO B 1 129 ? -0.768 -30.812 -20.797 1 98.38 129 PRO B O 1
ATOM 2327 N N . LEU B 1 130 ? 0.473 -30.234 -22.547 1 97.88 130 LEU B N 1
ATOM 2328 C CA . LEU B 1 130 ? -0.003 -28.859 -22.609 1 97.88 130 LEU B CA 1
ATOM 2329 C C . LEU B 1 130 ? -1.437 -28.797 -23.125 1 97.88 130 LEU B C 1
ATOM 2331 O O . LEU B 1 130 ? -1.699 -28.203 -24.188 1 97.88 130 LEU B O 1
ATOM 2335 N N . LYS B 1 131 ? -2.305 -29.422 -22.469 1 96.62 131 LYS B N 1
ATOM 2336 C CA . LYS B 1 131 ? -3.75 -29.438 -22.672 1 96.62 131 LYS B CA 1
ATOM 2337 C C . LYS B 1 131 ? -4.488 -28.938 -21.438 1 96.62 131 LYS B C 1
ATOM 2339 O O . LYS B 1 131 ? -4.168 -29.328 -20.312 1 96.62 131 LYS B O 1
ATOM 2344 N N . LYS B 1 132 ? -5.461 -28.125 -21.672 1 96.25 132 LYS B N 1
ATOM 2345 C CA . LYS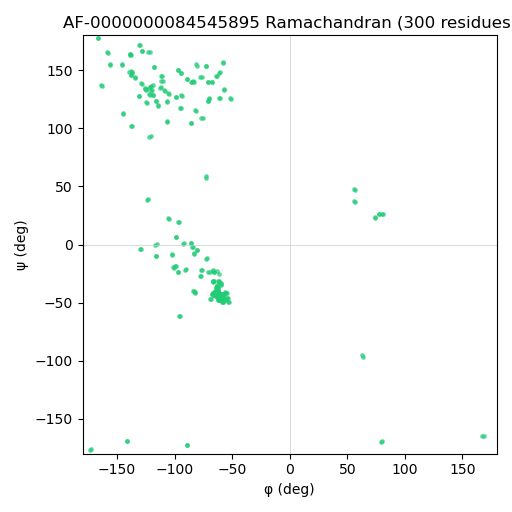 B 1 132 ? -6.176 -27.484 -20.578 1 96.25 132 LYS B CA 1
ATOM 2346 C C . LYS B 1 132 ? -6.699 -28.516 -19.578 1 96.25 132 LYS B C 1
ATOM 2348 O O . LYS B 1 132 ? -6.527 -28.344 -18.375 1 96.25 132 LYS B O 1
ATOM 2353 N N . GLU B 1 133 ? -7.297 -29.562 -20.109 1 95.06 133 GLU B N 1
ATOM 2354 C CA . GLU B 1 133 ? -7.949 -30.578 -19.281 1 95.06 133 GLU B CA 1
ATOM 2355 C C . GLU B 1 133 ? -6.934 -31.344 -18.438 1 95.06 133 GLU B C 1
ATOM 2357 O O . GLU B 1 133 ? -7.242 -31.797 -17.344 1 95.06 133 GLU B O 1
ATOM 2362 N N . GLU B 1 134 ? -5.75 -31.531 -18.922 1 97.38 134 GLU B N 1
ATOM 2363 C CA . GLU B 1 134 ? -4.707 -32.25 -18.203 1 97.38 134 GLU B CA 1
ATOM 2364 C C . GLU B 1 134 ? -3.984 -31.344 -17.203 1 97.38 134 GLU B C 1
ATOM 2366 O O . GLU B 1 134 ? -3.699 -31.75 -16.078 1 97.38 134 GLU B O 1
ATOM 2371 N N . LEU B 1 135 ? -3.771 -30.156 -17.641 1 98.19 135 LEU B N 1
ATOM 2372 C CA . LEU B 1 135 ? -3.074 -29.188 -16.781 1 98.19 135 LEU B CA 1
ATOM 2373 C C . LEU B 1 135 ? -3.891 -28.891 -15.531 1 98.19 135 LEU B C 1
ATOM 2375 O O . LEU B 1 135 ? -3.342 -28.797 -14.438 1 98.19 135 LEU B O 1
ATOM 2379 N N . ILE B 1 136 ? -5.156 -28.719 -15.75 1 97.56 136 ILE B N 1
ATOM 2380 C CA . ILE B 1 136 ? -6.012 -28.312 -14.641 1 97.56 136 ILE B CA 1
ATOM 2381 C C . ILE B 1 136 ? -5.988 -29.391 -13.555 1 97.56 136 ILE B C 1
ATOM 2383 O O . ILE B 1 136 ? -6.082 -29.078 -12.367 1 97.56 136 ILE B O 1
ATOM 2387 N N . LYS B 1 137 ? -5.824 -30.656 -13.938 1 96.88 137 LYS B N 1
ATOM 2388 C CA . LYS B 1 137 ? -5.742 -31.734 -12.961 1 96.88 137 LYS B CA 1
ATOM 2389 C C . LYS B 1 137 ? -4.543 -31.562 -12.039 1 96.88 137 LYS B C 1
ATOM 2391 O O . LYS B 1 137 ? -4.621 -31.844 -10.836 1 96.88 137 LYS B O 1
ATOM 2396 N N . GLU B 1 138 ? -3.445 -31.094 -12.594 1 97.81 138 GLU B N 1
ATOM 2397 C CA . GLU B 1 138 ? -2.217 -30.891 -11.836 1 97.81 138 GLU B CA 1
ATOM 2398 C C . GLU B 1 138 ? -2.293 -29.609 -11 1 97.81 138 GLU B C 1
ATOM 2400 O O . GLU B 1 138 ? -1.686 -29.531 -9.93 1 97.81 138 GLU B O 1
ATOM 2405 N N . LEU B 1 139 ? -3.064 -28.688 -11.445 1 98.06 139 LEU B N 1
ATOM 2406 C CA . LEU B 1 139 ? -3.148 -27.391 -10.766 1 98.06 139 LEU B CA 1
ATOM 2407 C C . LEU B 1 139 ? -4.238 -27.406 -9.703 1 98.06 139 LEU B C 1
ATOM 2409 O O . LEU B 1 139 ? -4.203 -26.625 -8.758 1 98.06 139 LEU B O 1
ATOM 2413 N N . PHE B 1 140 ? -5.156 -28.281 -9.797 1 97.12 140 PHE B N 1
ATOM 2414 C CA . PHE B 1 140 ? -6.379 -28.312 -9 1 97.12 140 PHE B CA 1
ATOM 2415 C C . PHE B 1 140 ? -6.059 -28.391 -7.516 1 97.12 140 PHE B C 1
ATOM 2417 O O . PHE B 1 140 ? -6.598 -27.625 -6.715 1 97.12 140 PHE B O 1
ATOM 2424 N N . PRO B 1 141 ? -5.191 -29.297 -7.059 1 96.38 141 PRO B N 1
ATOM 2425 C CA . PRO B 1 141 ? -4.941 -29.406 -5.621 1 96.38 141 PRO B CA 1
ATOM 2426 C C . PRO B 1 141 ? -4.496 -28.078 -5.004 1 96.38 141 PRO B C 1
ATOM 2428 O O . PRO B 1 141 ? -4.941 -27.719 -3.912 1 96.38 141 PRO B O 1
ATOM 2431 N N . THR B 1 142 ? -3.65 -27.406 -5.699 1 97.38 142 THR B N 1
ATOM 2432 C CA . THR B 1 142 ? -3.158 -26.125 -5.203 1 97.38 142 THR B CA 1
ATOM 2433 C C . THR B 1 142 ? -4.27 -25.078 -5.211 1 97.38 142 THR B C 1
ATOM 2435 O O . THR B 1 142 ? -4.477 -24.375 -4.219 1 97.38 142 THR B O 1
ATOM 2438 N N . LEU B 1 143 ? -4.984 -25 -6.297 1 97.69 143 LEU B N 1
ATOM 2439 C CA . LEU B 1 143 ? -6.066 -24.031 -6.43 1 97.69 143 LEU B CA 1
ATOM 2440 C C . LEU B 1 143 ? -7.156 -24.281 -5.391 1 97.69 143 LEU B C 1
ATOM 2442 O O . LEU B 1 143 ? -7.676 -23.344 -4.785 1 97.69 143 LEU B O 1
ATOM 2446 N N . ASP B 1 144 ? -7.48 -25.484 -5.25 1 96.12 144 ASP B N 1
ATOM 2447 C CA . ASP B 1 144 ? -8.5 -25.859 -4.273 1 96.12 144 ASP B CA 1
ATOM 2448 C C . ASP B 1 144 ? -8.062 -25.5 -2.855 1 96.12 144 ASP B C 1
ATOM 2450 O O . ASP B 1 144 ? -8.867 -25.016 -2.055 1 96.12 144 ASP B O 1
ATOM 2454 N N . LEU B 1 145 ? -6.859 -25.797 -2.521 1 97.06 145 LEU B N 1
ATOM 2455 C CA . LEU B 1 145 ? -6.328 -25.453 -1.206 1 97.06 145 LEU B CA 1
ATOM 2456 C C . LEU B 1 145 ? -6.406 -23.938 -0.967 1 97.06 145 LEU B C 1
ATOM 2458 O O . LEU B 1 145 ? -6.855 -23.5 0.091 1 97.06 145 LEU B O 1
ATOM 2462 N N . LEU B 1 146 ? -5.918 -23.172 -1.956 1 97.62 146 LEU B N 1
ATOM 2463 C CA . LEU B 1 146 ? -5.953 -21.719 -1.839 1 97.62 146 LEU B CA 1
ATOM 2464 C C . LEU B 1 146 ? -7.383 -21.234 -1.633 1 97.62 146 LEU B C 1
ATOM 2466 O O . LEU B 1 146 ? -7.625 -20.344 -0.82 1 97.62 146 LEU B O 1
ATOM 2470 N N . GLN B 1 147 ? -8.305 -21.75 -2.352 1 96.06 147 GLN B N 1
ATOM 2471 C CA . GLN B 1 147 ? -9.711 -21.375 -2.221 1 96.06 147 GLN B CA 1
ATOM 2472 C C . GLN B 1 147 ? -10.242 -21.703 -0.83 1 96.06 147 GLN B C 1
ATOM 2474 O O . GLN B 1 147 ? -10.906 -20.875 -0.201 1 96.06 147 GLN B O 1
ATOM 2479 N N . LYS B 1 148 ? -9.977 -22.891 -0.375 1 95.62 148 LYS B N 1
ATOM 2480 C CA . LYS B 1 148 ? -10.43 -23.328 0.941 1 95.62 148 LYS B CA 1
ATOM 2481 C C . LYS B 1 148 ? -9.875 -22.438 2.043 1 95.62 148 LYS B C 1
ATOM 2483 O O . LYS B 1 148 ? -10.547 -22.203 3.055 1 95.62 148 LYS B O 1
ATOM 2488 N N . LYS B 1 149 ? -8.688 -21.953 1.841 1 96.75 149 LYS B N 1
ATOM 2489 C CA . LYS B 1 149 ? -8.023 -21.125 2.836 1 96.75 149 LYS B CA 1
ATOM 2490 C C . LYS B 1 149 ? -8.445 -19.656 2.699 1 96.75 149 LYS B C 1
ATOM 2492 O O . LYS B 1 149 ? -7.969 -18.797 3.445 1 96.75 149 LYS B O 1
ATOM 2497 N N . GLY B 1 150 ? -9.266 -19.344 1.737 1 95.06 150 GLY B N 1
ATOM 2498 C CA . GLY B 1 150 ? -9.75 -17.984 1.53 1 95.06 150 GLY B CA 1
ATOM 2499 C C . GLY B 1 150 ? -8.734 -17.078 0.867 1 95.06 150 GLY B C 1
ATOM 2500 O O . GLY B 1 150 ? -8.727 -15.875 1.095 1 95.06 150 GLY B O 1
ATOM 2501 N N . LEU B 1 151 ? -7.836 -17.703 0.094 1 96.94 151 LEU B N 1
ATOM 2502 C CA . LEU B 1 151 ? -6.75 -16.938 -0.505 1 96.94 151 LEU B CA 1
ATOM 2503 C C . LEU B 1 151 ? -7.035 -16.656 -1.977 1 96.94 151 LEU B C 1
ATOM 2505 O O . LEU B 1 151 ? -6.258 -15.961 -2.641 1 96.94 151 LEU B O 1
ATOM 2509 N N . LEU B 1 152 ? -8.133 -17.328 -2.453 1 93.19 152 LEU B N 1
ATOM 2510 C CA . LEU B 1 152 ? -8.641 -17.047 -3.793 1 93.19 152 LEU B CA 1
ATOM 2511 C C . LEU B 1 152 ? -10.117 -16.672 -3.744 1 93.19 152 LEU B C 1
ATOM 2513 O O . LEU B 1 152 ? -10.828 -17.031 -2.805 1 93.19 152 LEU B O 1
#

Radius of gyration: 26.52 Å; Cα contacts (8 Å, |Δi|>4): 513; chains: 2; bounding box: 36×79×56 Å

pLDDT: mean 94.62, std 4.68, range [66.38, 98.56]

Organism: NCBI:txid1582439